Protein AF-A0A2V8PJW7-F1 (afdb_monomer_lite)

Secondary structure (DSSP, 8-state):
-EEE-----GGG---S-SSSSSS----------HHHHHHHHHSSSHHHHHHHH-HHHHHHHHHHHHH--TTS--S-TTS-HHHHHHHHHHHHHHHHHTT---SEE----GGGG-S-SS-SSS-HHHHHHHHHHHHHHHHHHHHTSTTGGGEEEEEE-S--TT---SS-TT---EEEESTTBPTT----S---HHHHHHHHHHHHTPPPSSHHHHHSPP-GGGB-SS---PPP-PPPPPTTS-HHHHHHHHHH--

Structure (mmCIF, N/CA/C/O backbone):
data_AF-A0A2V8PJW7-F1
#
_entry.id   AF-A0A2V8PJW7-F1
#
loop_
_atom_site.group_PDB
_atom_site.id
_atom_site.type_symbol
_atom_site.label_atom_id
_atom_site.label_alt_id
_atom_site.label_comp_id
_atom_site.label_asym_id
_atom_site.label_entity_id
_atom_site.label_seq_id
_atom_site.pdbx_PDB_ins_code
_atom_site.Cartn_x
_atom_site.Cartn_y
_atom_site.Cartn_z
_atom_site.occupancy
_atom_site.B_iso_or_equiv
_atom_site.auth_seq_id
_atom_site.auth_comp_id
_atom_site.auth_asym_id
_atom_site.auth_atom_id
_atom_site.pdbx_PDB_model_num
ATOM 1 N N . MET A 1 1 ? -3.437 0.137 -0.168 1.00 40.72 1 MET A N 1
ATOM 2 C CA . MET A 1 1 ? -4.262 0.581 0.977 1.00 40.72 1 MET A CA 1
ATOM 3 C C . MET A 1 1 ? -4.4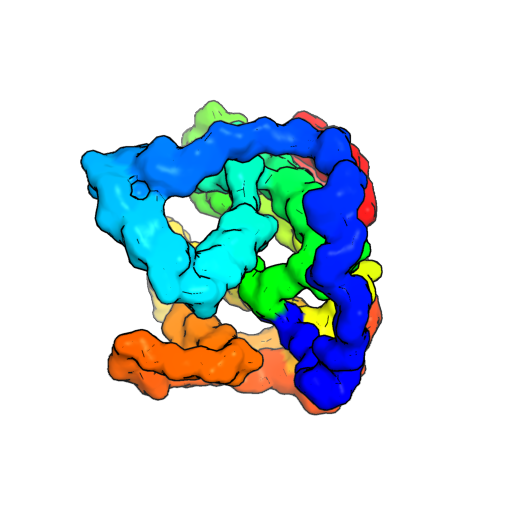65 -0.553 1.980 1.00 40.72 1 MET A C 1
ATOM 5 O O . MET A 1 1 ? -4.664 -1.692 1.583 1.00 40.72 1 MET A O 1
ATOM 9 N N . ILE A 1 2 ? -4.381 -0.255 3.278 1.00 44.12 2 ILE A N 1
ATOM 10 C CA . ILE A 1 2 ? -4.414 -1.234 4.373 1.00 44.12 2 ILE A CA 1
ATOM 11 C C . ILE A 1 2 ? -5.565 -0.887 5.315 1.00 44.12 2 ILE A C 1
ATOM 13 O O . ILE A 1 2 ? -5.618 0.241 5.800 1.00 44.12 2 ILE A O 1
ATOM 17 N N . ALA A 1 3 ? -6.446 -1.841 5.606 1.00 35.34 3 ALA A N 1
ATOM 18 C CA . ALA A 1 3 ? -7.460 -1.733 6.649 1.00 35.34 3 ALA A CA 1
ATOM 19 C C . ALA A 1 3 ? -7.113 -2.699 7.792 1.00 35.34 3 ALA A C 1
ATOM 21 O O . ALA A 1 3 ? -7.031 -3.906 7.573 1.00 35.34 3 ALA A O 1
ATOM 22 N N . ALA A 1 4 ? -6.897 -2.179 9.000 1.00 33.12 4 ALA A N 1
ATOM 23 C CA . ALA A 1 4 ? -6.654 -2.978 10.201 1.00 33.12 4 ALA A CA 1
ATOM 24 C C . ALA A 1 4 ? -7.795 -2.750 11.199 1.00 33.12 4 ALA A C 1
ATOM 26 O O . ALA A 1 4 ? -8.048 -1.624 11.635 1.00 33.12 4 ALA A O 1
ATOM 27 N N . ARG A 1 5 ? -8.514 -3.815 11.561 1.00 30.62 5 ARG A N 1
ATOM 28 C CA . ARG A 1 5 ? -9.655 -3.730 12.480 1.00 30.62 5 ARG A CA 1
ATOM 29 C C . ARG A 1 5 ? -9.208 -4.045 13.906 1.00 30.62 5 ARG A C 1
ATOM 31 O O . ARG A 1 5 ? -9.372 -5.171 14.340 1.00 30.62 5 ARG A O 1
ATOM 38 N N . ASN A 1 6 ? -8.734 -3.051 14.659 1.00 34.00 6 ASN A N 1
ATOM 39 C CA . ASN A 1 6 ? -8.535 -3.220 16.105 1.00 34.00 6 ASN A CA 1
ATOM 40 C C . ASN A 1 6 ? -9.898 -3.373 16.798 1.00 34.00 6 ASN A C 1
ATOM 42 O O . ASN A 1 6 ? -10.626 -2.396 17.006 1.00 34.00 6 ASN A O 1
ATOM 46 N N . SER A 1 7 ? -10.263 -4.599 17.164 1.00 30.06 7 SER A N 1
ATOM 47 C CA . SER A 1 7 ? -11.450 -4.866 17.972 1.00 30.06 7 SER A CA 1
ATOM 48 C C . SER A 1 7 ? -11.178 -4.542 19.452 1.00 30.06 7 SER A C 1
ATOM 50 O O . SER A 1 7 ? -10.862 -5.406 20.261 1.00 30.06 7 SER A O 1
ATOM 52 N N . ILE A 1 8 ? -11.299 -3.266 19.838 1.00 33.22 8 ILE A N 1
ATOM 53 C CA . ILE A 1 8 ? -11.207 -2.849 21.248 1.00 33.22 8 ILE A CA 1
ATOM 54 C C . ILE A 1 8 ? -12.608 -2.841 21.872 1.00 33.22 8 ILE A C 1
ATOM 56 O O . ILE A 1 8 ? -13.485 -2.062 21.496 1.00 33.22 8 ILE A O 1
ATOM 60 N N . ASN A 1 9 ? -12.810 -3.718 22.857 1.00 28.25 9 ASN A N 1
ATOM 61 C CA . ASN A 1 9 ? -13.979 -3.744 23.730 1.00 28.25 9 ASN A CA 1
ATOM 62 C C . ASN A 1 9 ? -13.972 -2.506 24.650 1.00 28.25 9 ASN A C 1
ATOM 64 O O . ASN A 1 9 ? -13.153 -2.388 25.559 1.00 28.25 9 ASN A O 1
ATOM 68 N N . TRP A 1 10 ? -14.900 -1.572 24.431 1.00 31.41 10 TRP A N 1
ATOM 69 C CA . TRP A 1 10 ? -14.974 -0.284 25.139 1.00 31.41 10 TRP A CA 1
ATOM 70 C C . TRP A 1 10 ? -15.203 -0.385 26.658 1.00 31.41 10 TRP A C 1
ATOM 72 O O . TRP A 1 10 ? -15.060 0.616 27.361 1.00 31.41 10 TRP A O 1
ATOM 82 N N . ARG A 1 11 ? -15.567 -1.563 27.185 1.00 28.94 11 ARG A N 1
ATOM 83 C CA . ARG A 1 11 ? -15.828 -1.770 28.621 1.00 28.94 11 ARG A CA 1
ATOM 84 C C . ARG A 1 11 ? -14.562 -1.963 29.468 1.00 28.94 11 ARG A C 1
ATOM 86 O O . ARG A 1 11 ? -14.644 -1.765 30.675 1.00 28.94 11 ARG A O 1
ATOM 93 N N . ASP A 1 12 ? -13.403 -2.205 28.850 1.00 34.97 12 ASP A N 1
ATOM 94 C CA . ASP A 1 12 ? -12.143 -2.481 29.565 1.00 34.97 12 ASP A CA 1
ATOM 95 C C . ASP A 1 12 ? -11.166 -1.279 29.628 1.00 34.97 12 ASP A C 1
ATOM 97 O O . ASP A 1 12 ? -10.083 -1.379 30.203 1.00 34.97 12 ASP A O 1
ATOM 101 N N . LEU A 1 13 ? -11.545 -0.101 29.105 1.00 35.19 13 LEU A N 1
ATOM 102 C CA . LEU A 1 13 ? -10.691 1.105 29.029 1.00 35.19 13 LEU A CA 1
ATOM 103 C C . LEU A 1 13 ? -11.041 2.229 30.025 1.00 35.19 13 LEU A C 1
ATOM 105 O O . LEU A 1 13 ? -10.843 3.412 29.750 1.00 35.19 13 LEU A O 1
ATOM 109 N N . MET A 1 14 ? -11.468 1.881 31.239 1.00 31.42 14 MET A N 1
ATOM 110 C CA . MET A 1 14 ? -11.503 2.836 32.359 1.00 31.42 14 MET A CA 1
ATOM 111 C C . MET A 1 14 ? -10.414 2.566 33.419 1.00 31.42 14 MET A C 1
ATOM 113 O O . MET A 1 14 ? -10.747 2.256 34.564 1.00 31.42 14 MET A O 1
ATOM 117 N N . PRO A 1 15 ? -9.108 2.769 33.144 1.00 29.77 15 PRO A N 1
ATOM 118 C CA . PRO A 1 15 ? -8.145 3.016 34.205 1.00 29.77 15 PRO A CA 1
ATOM 119 C C . PRO A 1 15 ? -8.088 4.518 34.519 1.00 29.77 15 PRO A C 1
ATOM 121 O O . PRO A 1 15 ? -7.633 5.335 33.719 1.00 29.77 15 PRO A O 1
ATOM 124 N N . ARG A 1 16 ? -8.480 4.889 35.745 1.00 33.47 16 ARG A N 1
ATOM 125 C CA . ARG A 1 16 ? -8.337 6.230 36.356 1.00 33.47 16 ARG A CA 1
ATOM 126 C C . ARG A 1 16 ? -6.871 6.672 36.576 1.00 33.47 16 ARG A C 1
ATOM 128 O O . ARG A 1 16 ? -6.545 7.285 37.590 1.00 33.47 16 ARG A O 1
ATOM 135 N N . ARG A 1 17 ? -5.953 6.374 35.657 1.00 29.66 17 ARG A N 1
ATOM 136 C CA . ARG A 1 17 ? -4.532 6.749 35.745 1.00 29.66 17 ARG A CA 1
ATOM 137 C C . ARG A 1 17 ? -3.997 7.240 34.400 1.00 29.66 17 ARG A C 1
ATOM 139 O O . ARG A 1 17 ? -3.022 6.725 33.881 1.00 29.66 17 ARG A O 1
ATOM 146 N N . LEU A 1 18 ? -4.618 8.290 33.869 1.00 27.50 18 LEU A N 1
ATOM 147 C CA . LEU A 1 18 ? -4.070 9.076 32.755 1.00 27.50 18 LEU A CA 1
ATOM 148 C C . LEU A 1 18 ? -4.255 10.588 32.977 1.00 27.50 18 LEU A C 1
ATOM 150 O O . LEU A 1 18 ? -4.461 11.356 32.049 1.00 27.50 18 LEU A O 1
ATOM 154 N N . ILE A 1 19 ? -4.172 11.014 34.245 1.00 30.06 19 ILE A N 1
ATOM 155 C CA . ILE A 1 19 ? -4.133 12.434 34.653 1.00 30.06 19 ILE A CA 1
ATOM 156 C C . ILE A 1 19 ? -2.769 12.818 35.275 1.00 30.06 19 ILE A C 1
ATOM 158 O O . ILE A 1 19 ? -2.509 13.988 35.518 1.00 30.06 19 ILE A O 1
ATOM 162 N N . ARG A 1 20 ? -1.833 11.876 35.484 1.00 27.19 20 ARG A N 1
ATOM 163 C CA . ARG A 1 20 ? -0.551 12.165 36.171 1.00 27.19 20 ARG A CA 1
ATOM 164 C C . ARG A 1 20 ? 0.735 12.026 35.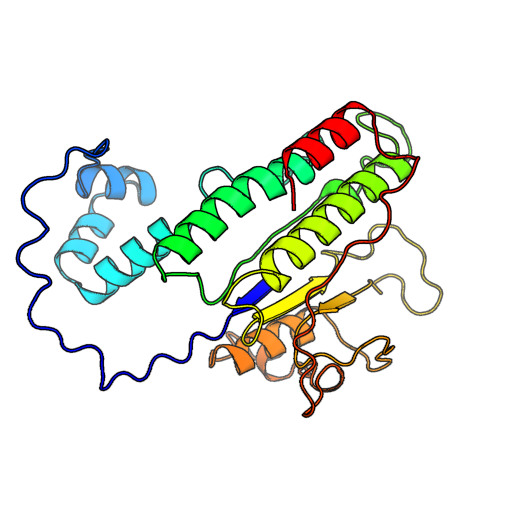349 1.00 27.19 20 ARG A C 1
ATOM 166 O O . ARG A 1 20 ? 1.795 12.291 35.895 1.00 27.19 20 ARG A O 1
ATOM 173 N N . ALA A 1 21 ? 0.663 11.698 34.059 1.00 26.09 21 ALA A N 1
ATOM 174 C CA . ALA A 1 21 ? 1.852 11.548 33.204 1.00 26.09 21 ALA A CA 1
ATOM 175 C C . ALA A 1 21 ? 2.072 12.705 32.203 1.00 26.09 21 ALA A C 1
ATOM 177 O O . ALA A 1 21 ? 2.916 12.598 31.324 1.00 26.09 21 ALA A O 1
ATOM 178 N N . MET A 1 22 ? 1.350 13.828 32.340 1.00 28.45 22 MET A N 1
ATOM 179 C CA . MET A 1 22 ? 1.642 15.074 31.598 1.00 28.45 22 MET A CA 1
ATOM 180 C C . MET A 1 22 ? 2.578 16.032 32.360 1.00 28.45 22 MET A C 1
ATOM 182 O O . MET A 1 22 ? 2.747 17.184 31.969 1.00 28.45 22 MET A O 1
ATOM 186 N N . GLY A 1 23 ? 3.187 15.578 33.456 1.00 27.77 23 GLY A N 1
ATOM 187 C CA . GLY A 1 23 ? 4.248 16.296 34.153 1.00 27.77 23 GLY A CA 1
ATOM 188 C C . GLY A 1 23 ? 5.573 15.595 33.894 1.00 27.77 23 GLY A C 1
ATOM 189 O O . GLY A 1 23 ? 5.802 14.533 34.456 1.00 27.77 23 GLY A O 1
ATOM 190 N N . HIS A 1 24 ? 6.427 16.208 33.078 1.00 34.72 24 HIS A N 1
ATOM 191 C CA . HIS A 1 24 ? 7.800 15.793 32.766 1.00 34.72 24 HIS A CA 1
ATOM 192 C C . HIS A 1 24 ? 7.961 14.677 31.728 1.00 34.72 24 HIS A C 1
ATOM 194 O O . HIS A 1 24 ? 8.021 13.498 32.043 1.00 34.72 24 HIS A O 1
ATOM 200 N N . THR A 1 25 ? 8.182 15.083 30.479 1.00 28.80 25 THR A N 1
ATOM 201 C CA . THR A 1 25 ? 9.194 14.464 29.610 1.00 28.80 25 THR A CA 1
ATOM 202 C C . THR A 1 25 ? 9.618 15.489 28.562 1.00 28.80 25 THR A C 1
ATOM 204 O O . THR A 1 25 ? 8.821 15.961 27.755 1.00 28.80 25 THR A O 1
ATOM 207 N N . ASN A 1 26 ? 10.895 15.870 28.619 1.00 29.39 26 ASN A N 1
ATOM 208 C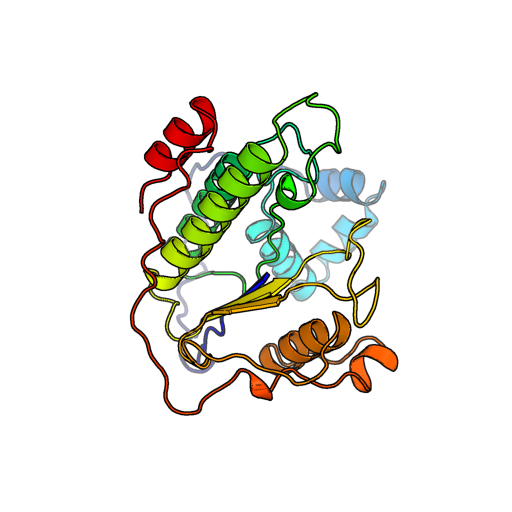 CA . ASN A 1 26 ? 11.586 16.605 27.568 1.00 29.39 26 ASN A CA 1
ATOM 209 C C . ASN A 1 26 ? 11.725 15.680 26.349 1.00 29.39 26 ASN A C 1
ATOM 211 O O . ASN A 1 26 ? 12.715 14.973 26.205 1.00 29.39 26 ASN A O 1
ATOM 215 N N . CYS A 1 27 ? 10.720 15.670 25.484 1.00 27.55 27 CYS A N 1
ATOM 216 C CA . CYS A 1 27 ? 10.870 15.319 24.076 1.00 27.55 27 CYS A CA 1
ATOM 217 C C . CYS A 1 27 ? 10.666 16.606 23.288 1.00 27.55 27 CYS A C 1
ATOM 219 O O . CYS A 1 27 ? 9.840 17.422 23.689 1.00 27.55 27 CYS A O 1
ATOM 221 N N . LEU A 1 28 ? 11.462 16.798 22.236 1.00 29.47 28 LEU A N 1
ATOM 222 C CA . LEU A 1 28 ? 11.548 17.978 21.376 1.00 29.47 28 LEU A CA 1
ATOM 223 C C . LEU A 1 28 ? 10.160 18.584 21.081 1.00 29.47 28 LEU A C 1
ATOM 225 O O . LEU A 1 28 ? 9.494 18.249 20.105 1.00 29.47 28 LEU A O 1
ATOM 229 N N . ALA A 1 29 ? 9.694 19.458 21.971 1.00 29.53 29 ALA A N 1
ATOM 230 C CA . ALA A 1 29 ? 8.395 20.081 21.858 1.00 29.53 29 ALA A CA 1
ATOM 231 C C . ALA A 1 29 ? 8.564 21.203 20.850 1.00 29.53 29 ALA A C 1
ATOM 233 O O . ALA A 1 29 ? 9.000 22.303 21.199 1.00 29.53 29 ALA A O 1
ATOM 234 N N . ILE A 1 30 ? 8.204 20.943 19.596 1.00 35.41 30 ILE A N 1
ATOM 235 C CA . ILE A 1 30 ? 7.830 22.036 18.714 1.00 35.41 30 ILE A CA 1
ATOM 236 C C . ILE A 1 30 ? 6.627 22.694 19.402 1.00 35.41 30 ILE A C 1
ATOM 238 O O . ILE A 1 30 ? 5.493 22.233 19.297 1.00 35.41 30 ILE A O 1
ATOM 242 N N . ARG A 1 31 ? 6.880 23.743 20.196 1.00 43.84 31 ARG A N 1
ATOM 243 C CA . ARG A 1 31 ? 5.849 24.595 20.794 1.00 43.84 31 ARG A CA 1
ATOM 244 C C . ARG A 1 31 ? 5.215 25.408 19.669 1.00 43.84 31 ARG A C 1
ATOM 246 O O . ARG A 1 31 ? 5.421 26.616 19.559 1.00 43.84 31 ARG A O 1
ATOM 253 N N . VAL A 1 32 ? 4.447 24.750 18.807 1.00 59.62 32 VAL A N 1
ATOM 254 C CA . VAL A 1 32 ? 3.552 25.460 17.904 1.00 59.62 32 VAL A CA 1
ATOM 255 C C . VAL A 1 32 ? 2.390 25.941 18.761 1.00 59.62 32 VAL A C 1
ATOM 257 O O . VAL A 1 32 ? 1.598 25.153 19.270 1.00 59.62 32 VAL A O 1
ATOM 260 N N . SER A 1 33 ? 2.311 27.253 18.979 1.00 79.56 33 SER A N 1
ATOM 261 C CA . SER A 1 33 ? 1.116 27.853 19.576 1.00 79.56 33 SER A CA 1
ATOM 262 C C . SER A 1 33 ? -0.103 27.454 18.733 1.00 79.56 33 SER A C 1
ATOM 264 O O . SER A 1 33 ? -0.026 27.592 17.509 1.00 79.56 33 SER A O 1
ATOM 266 N N . PRO A 1 34 ? -1.235 27.032 19.331 1.00 77.50 34 PRO A N 1
ATOM 267 C CA . PRO A 1 34 ? -2.460 26.742 18.583 1.00 77.50 34 PRO A CA 1
ATOM 268 C C . PRO A 1 34 ? -2.860 27.878 17.634 1.00 77.50 34 PRO A C 1
ATOM 270 O O . PRO A 1 34 ? -3.330 27.623 16.533 1.00 77.50 34 PRO A O 1
ATOM 273 N N . SER A 1 35 ? -2.599 29.132 18.019 1.00 85.44 35 SER A N 1
ATOM 274 C CA . SER A 1 35 ? -2.837 30.306 17.174 1.00 85.44 35 SER A CA 1
ATOM 275 C C . SER A 1 35 ? -1.901 30.375 15.964 1.00 85.44 35 SER A C 1
ATOM 277 O O . SER A 1 35 ? -2.343 30.751 14.886 1.00 85.44 35 SER A O 1
ATOM 279 N N . ARG A 1 36 ? -0.625 29.990 16.116 1.00 87.62 36 ARG A N 1
ATOM 280 C CA . ARG A 1 36 ? 0.326 29.919 14.992 1.00 87.62 36 ARG A CA 1
ATOM 281 C C . ARG A 1 36 ? -0.034 28.784 14.036 1.00 87.62 36 ARG A C 1
ATOM 283 O O . ARG A 1 36 ? 0.013 28.988 12.832 1.00 87.62 36 ARG A O 1
ATOM 290 N N . LEU A 1 37 ? -0.426 27.625 14.572 1.00 84.25 37 LEU A N 1
ATOM 291 C CA . LEU A 1 37 ? -0.880 26.496 13.759 1.00 84.25 37 LEU A CA 1
ATOM 292 C C . LEU A 1 37 ? -2.158 26.846 12.987 1.00 84.25 37 LEU A C 1
ATOM 294 O O . LEU A 1 37 ? -2.238 26.586 11.797 1.00 84.25 37 LEU A O 1
ATOM 298 N N . SER A 1 38 ? -3.126 27.484 13.649 1.00 90.19 38 SER A N 1
ATOM 299 C CA . SER A 1 38 ? -4.350 27.981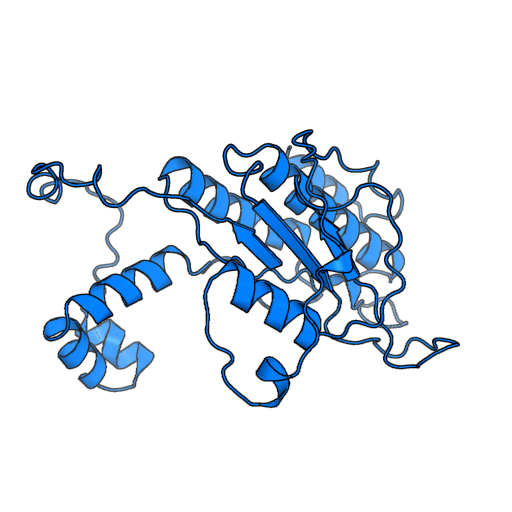 13.011 1.00 90.19 38 SER A CA 1
ATOM 300 C C . SER A 1 38 ? -4.032 28.935 11.869 1.00 90.19 38 SER A C 1
ATOM 302 O O . SER A 1 38 ? -4.442 28.682 10.747 1.00 90.19 38 SER A O 1
ATOM 304 N N . HIS A 1 39 ? -3.221 29.964 12.118 1.00 92.56 39 HIS A N 1
ATOM 305 C CA . HIS A 1 39 ? -2.881 30.928 11.076 1.00 92.56 39 HIS A CA 1
ATOM 306 C C . HIS A 1 39 ? -2.118 30.283 9.911 1.00 92.56 39 HIS A C 1
ATOM 308 O O . HIS A 1 39 ? -2.289 30.685 8.766 1.00 92.56 39 HIS A O 1
ATOM 314 N N . PHE A 1 40 ? -1.283 29.277 10.178 1.00 90.12 40 PHE A N 1
ATOM 315 C CA . PHE A 1 40 ? -0.615 28.514 9.126 1.00 90.12 40 PHE A CA 1
ATOM 316 C C . PHE A 1 40 ? -1.604 27.707 8.269 1.00 90.12 40 PHE A C 1
ATOM 318 O O . PHE A 1 40 ? -1.469 27.690 7.052 1.00 90.12 40 PHE A O 1
ATOM 325 N N . LEU A 1 41 ? -2.596 27.059 8.888 1.00 87.12 41 LEU A N 1
ATOM 326 C CA . LEU A 1 41 ? -3.539 26.173 8.197 1.00 87.12 41 LEU A CA 1
ATOM 327 C C . LEU A 1 41 ? -4.700 26.912 7.516 1.00 87.12 41 LEU A C 1
ATOM 329 O O . LEU A 1 41 ? -5.124 26.501 6.442 1.00 87.12 41 LEU A O 1
ATOM 333 N N . THR A 1 42 ? -5.239 27.964 8.140 1.00 91.75 42 THR A N 1
ATOM 334 C CA . THR A 1 42 ? -6.461 28.657 7.683 1.00 91.75 42 THR A CA 1
ATOM 335 C C . THR A 1 42 ? -6.251 30.129 7.342 1.00 91.75 42 THR A C 1
ATOM 337 O O . THR A 1 42 ? -7.185 30.781 6.889 1.00 91.75 42 THR A O 1
ATOM 340 N N . GLY A 1 43 ? -5.054 30.681 7.566 1.00 93.56 43 GLY A N 1
ATOM 341 C CA . GLY A 1 43 ? -4.784 32.112 7.380 1.00 93.56 43 GLY A CA 1
ATOM 342 C C . GLY A 1 43 ? -5.363 33.012 8.479 1.00 93.56 43 GLY A C 1
ATOM 343 O O . GLY A 1 43 ? -5.215 34.227 8.410 1.00 93.56 43 GLY A O 1
ATOM 344 N N . ASP A 1 44 ? -6.004 32.441 9.504 1.00 95.06 44 ASP A N 1
ATOM 345 C CA . ASP A 1 44 ? -6.621 33.182 10.603 1.00 95.06 44 ASP A CA 1
ATOM 346 C C . ASP A 1 44 ? -6.603 32.395 11.932 1.00 95.06 44 ASP A C 1
ATOM 348 O O . ASP A 1 44 ? -5.964 31.350 12.070 1.00 95.06 44 ASP A O 1
ATOM 352 N N . TYR A 1 45 ? -7.298 32.906 12.952 1.00 94.69 45 TYR A N 1
ATOM 353 C CA . TYR A 1 45 ? -7.374 32.280 14.278 1.00 94.69 45 TYR A CA 1
ATOM 354 C C . TYR A 1 45 ? -8.661 31.480 14.518 1.00 94.69 45 TYR A C 1
ATOM 356 O O . TYR A 1 45 ? -8.887 31.023 15.644 1.00 94.69 45 TYR A O 1
ATOM 364 N N . THR A 1 46 ? -9.518 31.313 13.505 1.00 93.31 46 THR A N 1
ATOM 365 C CA . THR A 1 46 ? -10.820 30.652 13.675 1.00 93.31 46 THR A CA 1
ATOM 366 C C . THR A 1 46 ? -10.638 29.193 14.078 1.00 93.31 46 THR A C 1
ATOM 368 O O . THR A 1 46 ? -11.259 28.743 15.043 1.00 93.31 46 THR A O 1
ATOM 371 N N . PHE A 1 47 ? -9.696 28.482 13.456 1.00 91.44 47 PHE A N 1
ATOM 372 C CA . PHE A 1 47 ? -9.407 27.091 13.791 1.00 91.44 47 PHE A CA 1
ATOM 373 C C . PHE A 1 47 ? -8.905 26.925 15.235 1.00 91.44 47 PHE A C 1
ATOM 375 O O . PHE A 1 47 ? -9.372 26.041 15.956 1.00 91.44 47 PHE A O 1
ATOM 382 N N . ALA A 1 48 ? -8.045 27.825 15.727 1.00 91.50 48 ALA A N 1
ATOM 383 C CA . ALA A 1 48 ? -7.613 27.827 17.129 1.00 91.50 48 ALA A CA 1
ATOM 384 C C . ALA A 1 48 ? -8.777 28.043 18.109 1.00 91.50 48 ALA A C 1
ATOM 386 O O . ALA A 1 48 ? -8.790 27.449 19.191 1.00 91.50 48 ALA A O 1
ATOM 387 N N . ILE A 1 49 ? -9.741 28.899 17.757 1.00 92.88 49 ILE A N 1
ATOM 388 C CA . ILE A 1 49 ? -10.936 29.142 18.575 1.00 92.88 49 ILE A CA 1
ATOM 389 C C . ILE A 1 49 ? -11.794 27.876 18.637 1.00 92.88 49 ILE A C 1
ATOM 391 O O . ILE A 1 49 ? -12.205 27.483 19.731 1.00 92.88 49 ILE A O 1
ATOM 395 N N . VAL A 1 50 ? -12.027 27.215 17.499 1.00 91.88 50 VAL A N 1
ATOM 396 C CA . VAL A 1 50 ? -12.828 25.983 17.440 1.00 91.88 50 VAL A CA 1
ATOM 397 C C . VAL A 1 50 ? -12.143 24.854 18.215 1.00 91.88 50 VAL A C 1
ATOM 399 O O . VAL A 1 50 ? -12.773 24.256 19.084 1.00 91.88 50 VAL A O 1
ATOM 402 N N . LEU A 1 51 ? -10.839 24.622 18.012 1.00 89.88 51 LEU A N 1
ATOM 403 C CA . LEU A 1 51 ? -10.090 23.582 18.734 1.00 89.88 51 LEU A CA 1
ATOM 404 C C . LEU A 1 51 ? -10.108 23.766 20.259 1.00 89.88 51 LEU A C 1
ATOM 406 O O . LEU A 1 51 ? -10.090 22.779 20.991 1.00 89.88 51 LEU A O 1
ATOM 410 N N . LYS A 1 52 ? -10.136 25.010 20.758 1.00 90.12 52 LYS A N 1
ATOM 411 C CA . LYS A 1 52 ? -10.236 25.297 22.201 1.00 90.12 52 LYS A CA 1
ATOM 412 C C . LYS A 1 52 ? -11.619 25.003 22.783 1.00 90.12 52 LYS A C 1
ATOM 414 O O . LYS A 1 52 ? -11.708 24.736 23.979 1.00 90.12 52 LYS A O 1
ATOM 419 N N . ARG A 1 53 ? -12.673 25.115 21.972 1.00 94.25 53 ARG A N 1
ATOM 420 C CA . ARG A 1 53 ? -14.074 24.972 22.398 1.00 94.25 53 ARG A CA 1
ATOM 421 C C . ARG A 1 53 ? -14.605 23.552 22.222 1.00 94.25 53 ARG A C 1
ATOM 423 O O . ARG A 1 53 ? -15.472 23.147 22.987 1.00 94.25 53 ARG A O 1
ATOM 430 N N . ASP A 1 54 ? -14.088 22.810 21.246 1.00 94.38 54 ASP A N 1
ATOM 431 C CA . ASP A 1 54 ? -14.531 21.454 20.927 1.00 94.38 54 ASP A CA 1
ATOM 432 C C . ASP A 1 54 ? -13.436 20.422 21.250 1.00 94.38 54 ASP A C 1
ATOM 434 O O . ASP A 1 54 ? -12.497 20.192 20.482 1.00 94.38 54 ASP A O 1
ATOM 438 N N . ASP A 1 55 ? -13.572 19.770 22.408 1.00 92.50 55 ASP A N 1
ATOM 439 C CA . ASP A 1 55 ? -12.671 18.702 22.856 1.00 92.50 55 ASP A CA 1
ATOM 440 C C . ASP A 1 55 ? -12.667 17.491 21.922 1.00 92.50 55 ASP A C 1
ATOM 442 O O . ASP A 1 55 ? -11.630 16.838 21.760 1.00 92.50 55 ASP A O 1
ATOM 446 N N . ARG A 1 56 ? -13.808 17.174 21.302 1.00 93.50 56 ARG A N 1
ATOM 447 C CA . ARG A 1 56 ? -13.920 16.033 20.394 1.00 93.50 56 ARG A CA 1
ATOM 448 C C . ARG A 1 56 ? -13.147 16.318 19.117 1.00 93.50 56 ARG A C 1
ATOM 450 O O . ARG A 1 56 ? -12.342 15.479 18.713 1.00 93.50 56 ARG A O 1
ATOM 457 N N . LEU A 1 57 ? -13.348 17.488 18.510 1.00 91.38 57 LEU A N 1
ATOM 458 C CA . LEU A 1 57 ? -12.587 17.902 17.333 1.00 91.38 57 LEU A CA 1
ATOM 459 C C . LEU A 1 57 ? -11.091 17.939 17.643 1.00 91.38 57 LEU A C 1
ATOM 461 O O . LEU A 1 57 ? -10.301 17.394 16.880 1.00 91.38 57 LEU A O 1
ATOM 465 N N . ARG A 1 58 ? -10.703 18.510 18.787 1.00 91.06 58 ARG A N 1
ATOM 466 C CA . ARG A 1 58 ? -9.300 18.591 19.207 1.00 91.06 58 ARG A CA 1
ATOM 467 C C . ARG A 1 58 ? -8.632 17.225 19.298 1.00 91.06 58 ARG A C 1
ATOM 469 O O . ARG A 1 58 ? -7.522 17.063 18.799 1.00 91.06 58 ARG A O 1
ATOM 476 N N . ARG A 1 59 ? -9.305 16.241 19.901 1.00 92.12 59 ARG A N 1
ATOM 477 C CA . ARG A 1 59 ? -8.796 14.864 19.992 1.00 92.12 59 ARG A CA 1
ATOM 478 C C . ARG A 1 59 ? -8.696 14.206 18.620 1.00 92.12 59 ARG A C 1
ATOM 480 O O . ARG A 1 59 ? -7.661 13.628 18.327 1.00 92.12 59 ARG A O 1
ATOM 487 N N . ARG A 1 60 ? -9.718 14.340 17.765 1.00 92.00 60 ARG A N 1
ATOM 488 C CA . ARG A 1 60 ? -9.688 13.785 16.398 1.00 92.00 60 ARG A CA 1
ATOM 489 C C . ARG A 1 60 ? -8.621 14.437 15.521 1.00 92.00 60 ARG A C 1
ATOM 491 O O . ARG A 1 60 ? -8.024 13.767 14.694 1.00 92.00 60 ARG A O 1
ATOM 498 N N . PHE A 1 61 ? -8.369 15.728 15.700 1.00 90.56 61 PHE A N 1
ATOM 499 C CA . PHE A 1 61 ? -7.317 16.425 14.973 1.00 90.56 61 PHE A CA 1
ATOM 500 C C . PHE A 1 61 ? -5.922 16.015 15.458 1.00 90.56 61 PHE A C 1
ATOM 502 O O . PHE A 1 61 ? -5.033 15.800 14.643 1.00 90.56 61 PHE A O 1
ATOM 509 N N . ALA A 1 62 ? -5.731 15.849 16.771 1.00 90.94 62 ALA A N 1
ATOM 510 C CA . ALA A 1 62 ? -4.489 15.295 17.310 1.00 90.94 62 ALA A CA 1
ATOM 511 C C . ALA A 1 62 ? -4.246 13.859 16.815 1.00 90.94 62 ALA A C 1
ATOM 513 O O . ALA A 1 62 ? -3.126 13.530 16.441 1.00 90.94 62 ALA A O 1
ATOM 514 N N . ASP A 1 63 ? -5.299 13.041 16.764 1.00 91.69 63 ASP A N 1
ATOM 515 C CA . ASP A 1 63 ? -5.272 11.689 16.204 1.00 91.69 63 ASP A CA 1
ATOM 516 C C . ASP A 1 63 ? -4.906 11.684 14.711 1.00 91.69 63 ASP A C 1
ATOM 518 O O . ASP A 1 63 ? -4.037 10.926 14.288 1.00 91.69 63 ASP A O 1
ATOM 522 N N . TYR A 1 64 ? -5.486 12.597 13.926 1.00 91.12 64 TYR A N 1
ATOM 523 C CA . TYR A 1 64 ? -5.113 12.802 12.526 1.00 91.12 64 TYR A CA 1
ATOM 524 C C . TYR A 1 64 ? -3.630 13.158 12.376 1.00 91.12 64 TYR A C 1
ATOM 526 O O . TYR A 1 64 ? -2.930 12.523 11.597 1.00 91.12 64 TYR A O 1
ATOM 534 N N . LEU A 1 65 ? -3.130 14.136 13.141 1.00 90.81 65 LEU A N 1
ATOM 535 C CA . LEU A 1 65 ? -1.723 14.546 13.075 1.00 90.81 65 LEU A CA 1
ATOM 536 C C . LEU A 1 65 ? -0.764 13.433 13.509 1.00 90.81 65 LEU A C 1
ATOM 538 O O . LEU A 1 65 ? 0.334 13.346 12.973 1.00 90.81 65 LEU A O 1
ATOM 542 N N . TYR A 1 66 ? -1.166 12.601 14.470 1.00 93.06 66 TYR A N 1
ATOM 543 C CA . TYR A 1 66 ? -0.376 11.460 14.927 1.00 93.06 66 TYR A CA 1
ATOM 544 C C . TYR A 1 66 ? -0.223 10.388 13.838 1.00 93.06 66 TYR A C 1
ATOM 546 O O . TYR A 1 66 ? 0.851 9.809 13.698 1.00 93.06 66 TYR A O 1
ATOM 554 N N . HIS A 1 67 ? -1.275 10.150 13.051 1.00 93.38 67 HIS A N 1
ATOM 555 C CA . HIS A 1 67 ? -1.260 9.182 11.955 1.00 93.38 67 HIS A CA 1
ATOM 556 C C . HIS A 1 67 ? -0.809 9.777 10.610 1.00 93.38 67 HIS A C 1
ATOM 558 O O . HIS A 1 67 ? -0.662 9.030 9.642 1.00 93.38 67 HIS A O 1
ATOM 564 N N . TYR A 1 68 ? -0.599 11.096 10.523 1.00 90.56 68 TYR A N 1
ATOM 565 C CA . TYR A 1 68 ? -0.184 11.755 9.288 1.00 90.56 68 TYR A CA 1
ATOM 566 C C . TYR A 1 68 ? 1.317 11.534 9.026 1.00 90.56 68 TYR A C 1
ATOM 568 O O . TYR A 1 68 ? 2.147 11.973 9.827 1.00 90.56 68 TYR A O 1
ATOM 576 N N . PRO A 1 69 ? 1.700 10.913 7.898 1.00 89.25 69 PRO A N 1
ATOM 577 C CA . PRO A 1 69 ? 3.085 10.533 7.658 1.00 89.25 69 PRO A CA 1
ATOM 578 C C . PRO A 1 69 ? 3.877 11.696 7.036 1.00 89.25 69 PRO A C 1
ATOM 580 O O . PRO A 1 69 ? 4.072 11.772 5.824 1.00 89.25 69 PRO A O 1
ATOM 583 N N . PHE A 1 70 ? 4.340 12.639 7.862 1.00 90.06 70 PHE A N 1
ATOM 584 C CA . PHE A 1 70 ? 5.011 13.871 7.401 1.00 90.06 70 PHE A CA 1
ATOM 585 C C . PHE A 1 70 ? 6.273 13.640 6.556 1.00 90.06 70 PHE A C 1
ATOM 587 O O . PHE A 1 70 ? 6.630 14.497 5.747 1.00 90.06 70 PHE A O 1
ATOM 594 N N . SER A 1 71 ? 6.957 12.511 6.749 1.00 92.56 71 SER A N 1
ATOM 595 C CA . SER A 1 71 ? 8.169 12.148 6.003 1.00 92.56 71 SER A CA 1
ATOM 596 C C . SER A 1 71 ? 7.884 11.312 4.757 1.00 92.56 71 SER A C 1
ATOM 598 O O . SER A 1 71 ? 8.792 11.075 3.960 1.00 92.56 71 SER A O 1
ATOM 600 N N . PHE A 1 72 ? 6.640 10.877 4.560 1.00 93.75 72 PHE A N 1
ATOM 601 C CA . PHE A 1 72 ? 6.271 10.061 3.418 1.00 93.75 72 PHE A CA 1
ATOM 602 C C . PHE A 1 72 ? 6.089 10.931 2.178 1.00 93.75 72 PHE A C 1
ATOM 604 O O . PHE A 1 72 ? 5.230 11.814 2.111 1.00 93.75 72 PHE A O 1
ATOM 611 N N . ARG A 1 73 ? 6.954 10.706 1.187 1.00 94.06 73 ARG A N 1
ATOM 612 C CA . ARG A 1 73 ? 7.011 11.565 0.012 1.00 94.06 73 ARG A CA 1
ATOM 613 C C . ARG A 1 73 ? 5.850 11.304 -0.935 1.00 94.06 73 ARG A C 1
ATOM 615 O O . ARG A 1 73 ? 5.471 10.164 -1.200 1.00 94.06 73 ARG A O 1
ATOM 622 N N . SER A 1 74 ? 5.359 12.407 -1.489 1.00 90.19 74 SER A N 1
ATOM 623 C CA . SER A 1 74 ? 4.302 12.408 -2.483 1.00 90.19 74 SER A CA 1
ATOM 624 C C . SER A 1 74 ? 4.752 11.884 -3.863 1.00 90.19 74 SER A C 1
ATOM 626 O O . SER A 1 74 ? 5.874 11.379 -3.989 1.00 90.19 74 SER A O 1
ATOM 628 N N . TRP A 1 75 ? 3.904 12.003 -4.889 1.00 92.94 75 TRP A N 1
ATOM 629 C CA . TRP A 1 75 ? 4.216 11.676 -6.283 1.00 92.94 75 TRP A CA 1
ATOM 630 C C . TRP A 1 75 ? 5.541 12.312 -6.721 1.00 92.94 75 TRP A C 1
ATOM 632 O O . TRP A 1 75 ? 5.679 13.536 -6.767 1.00 92.94 75 TRP A O 1
ATOM 642 N N . ASP A 1 76 ? 6.534 11.471 -7.001 1.00 94.44 76 ASP A N 1
ATOM 643 C CA . ASP A 1 76 ? 7.826 11.857 -7.571 1.00 94.44 76 ASP A CA 1
ATOM 644 C C . ASP A 1 76 ? 8.559 10.602 -8.048 1.00 94.44 76 ASP A C 1
ATOM 646 O O . ASP A 1 76 ? 9.096 9.853 -7.229 1.00 94.44 76 ASP A O 1
ATOM 650 N N . LEU A 1 77 ? 8.629 10.411 -9.363 1.00 94.44 77 LEU A N 1
ATOM 651 C CA . LEU A 1 77 ? 9.289 9.258 -9.980 1.00 94.44 77 LEU A CA 1
ATOM 652 C C . LEU A 1 77 ? 10.807 9.219 -9.746 1.00 94.44 77 LEU A C 1
ATOM 654 O O . LEU A 1 77 ? 11.440 8.179 -9.901 1.00 94.44 77 LEU A O 1
ATOM 658 N N . LYS A 1 78 ? 11.429 10.343 -9.362 1.00 95.25 78 LYS A N 1
ATOM 659 C CA . LYS A 1 78 ? 12.862 10.381 -9.017 1.00 95.25 78 LYS A CA 1
ATOM 660 C C . LYS A 1 78 ? 13.140 9.844 -7.618 1.00 95.25 78 LYS A C 1
ATOM 662 O O . LYS A 1 78 ? 14.298 9.604 -7.274 1.00 95.25 78 LYS A O 1
ATOM 667 N N . TYR A 1 79 ? 12.109 9.716 -6.791 1.00 96.81 79 TYR A N 1
ATOM 668 C CA . TYR A 1 79 ? 12.227 9.190 -5.443 1.00 96.81 79 TYR A CA 1
ATOM 669 C C . TYR A 1 79 ? 11.904 7.697 -5.450 1.00 96.81 79 TYR A C 1
ATOM 671 O O . TYR A 1 79 ? 10.921 7.281 -6.058 1.00 96.81 79 TYR A O 1
ATOM 679 N N . SER A 1 80 ? 12.745 6.896 -4.796 1.00 97.38 80 SER A N 1
ATOM 680 C CA . SER A 1 80 ? 12.591 5.441 -4.774 1.00 97.38 80 SER A CA 1
ATOM 681 C C . SER A 1 80 ? 11.388 5.036 -3.923 1.00 97.38 80 SER A C 1
ATOM 683 O O . SER A 1 80 ? 11.210 5.528 -2.807 1.00 97.38 80 SER A O 1
ATOM 685 N N . ASP A 1 81 ? 10.603 4.079 -4.403 1.00 98.12 8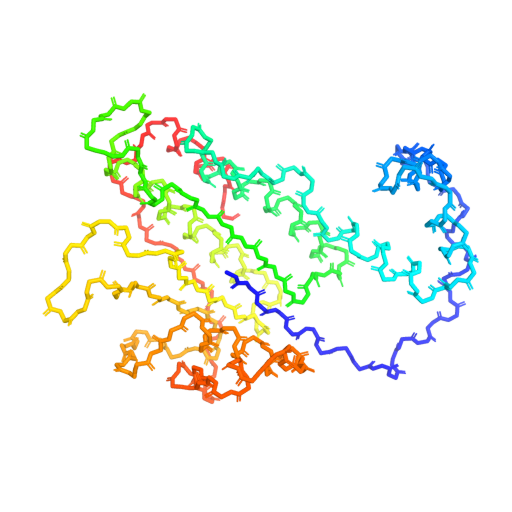1 ASP A N 1
ATOM 686 C CA . ASP A 1 81 ? 9.520 3.475 -3.629 1.00 98.12 81 ASP A CA 1
ATOM 687 C C . ASP A 1 81 ? 10.034 2.708 -2.415 1.00 98.12 81 ASP A C 1
ATOM 689 O O . ASP A 1 81 ? 9.382 2.683 -1.377 1.00 98.12 81 ASP A O 1
ATOM 693 N N . LEU A 1 82 ? 11.263 2.193 -2.468 1.00 98.12 82 LEU A N 1
ATOM 694 C CA . LEU A 1 82 ? 11.916 1.608 -1.298 1.00 98.12 82 LEU A CA 1
ATOM 695 C C . LEU A 1 82 ? 12.217 2.664 -0.228 1.00 98.12 82 LEU A C 1
ATOM 697 O O . LEU A 1 82 ? 12.100 2.388 0.965 1.00 98.12 82 LEU A O 1
ATOM 701 N N . ASP A 1 83 ? 12.562 3.887 -0.638 1.00 97.94 83 ASP A N 1
ATOM 702 C CA . ASP A 1 83 ? 12.721 5.000 0.297 1.00 97.94 83 ASP A CA 1
ATOM 703 C C . ASP A 1 83 ? 11.355 5.436 0.871 1.00 97.94 83 ASP A C 1
ATOM 705 O O . ASP A 1 83 ? 11.273 5.712 2.068 1.00 97.94 83 ASP A O 1
ATOM 709 N N . ARG A 1 84 ? 10.264 5.415 0.081 1.00 97.75 84 ARG A N 1
ATOM 710 C CA . ARG A 1 84 ? 8.892 5.636 0.594 1.00 97.75 84 ARG A CA 1
ATOM 711 C C . ARG A 1 84 ? 8.507 4.593 1.635 1.00 97.75 84 ARG A C 1
ATOM 713 O O . ARG A 1 84 ? 8.050 4.951 2.720 1.00 97.75 84 ARG A O 1
ATOM 720 N N . VAL A 1 85 ? 8.737 3.316 1.329 1.00 97.81 85 VAL A N 1
ATOM 721 C CA . VAL A 1 85 ? 8.485 2.203 2.252 1.00 97.81 85 VAL A CA 1
ATOM 722 C C . VAL A 1 85 ? 9.322 2.345 3.514 1.00 97.81 85 VAL A C 1
ATOM 724 O O . VAL A 1 85 ? 8.807 2.078 4.594 1.00 97.81 85 VAL A O 1
ATOM 727 N N . ARG A 1 86 ? 10.569 2.824 3.427 1.00 97.44 86 ARG A N 1
ATOM 728 C CA . ARG A 1 86 ? 11.394 3.086 4.615 1.00 97.44 86 ARG A CA 1
ATOM 729 C C . ARG A 1 86 ? 10.736 4.095 5.550 1.00 97.44 86 ARG A C 1
ATOM 731 O O . ARG A 1 86 ? 10.683 3.850 6.752 1.00 97.44 86 ARG A O 1
ATOM 738 N N . GLU A 1 87 ? 10.272 5.227 5.024 1.00 96.56 87 GLU A N 1
ATOM 739 C CA . GLU A 1 87 ? 9.647 6.260 5.858 1.00 96.56 87 GLU A CA 1
ATOM 740 C C . GLU A 1 87 ? 8.296 5.792 6.411 1.00 96.56 87 GLU A C 1
ATOM 742 O O . GLU A 1 87 ? 8.052 5.926 7.608 1.00 96.56 87 GLU A O 1
ATOM 747 N N . TRP A 1 88 ? 7.476 5.129 5.591 1.00 96.69 88 TRP A N 1
ATOM 748 C CA . TRP A 1 88 ? 6.233 4.516 6.063 1.00 96.69 88 TRP A CA 1
ATOM 749 C C . TRP A 1 88 ? 6.476 3.459 7.154 1.00 96.69 88 TRP A C 1
ATOM 751 O O . TRP A 1 88 ? 5.787 3.469 8.173 1.00 96.69 88 TRP A O 1
ATOM 761 N N . LYS A 1 89 ? 7.472 2.576 6.986 1.00 96.31 89 LYS A N 1
ATOM 762 C CA . LYS A 1 89 ? 7.801 1.507 7.945 1.00 96.31 89 LYS A CA 1
ATOM 763 C C . LYS A 1 89 ? 8.168 2.090 9.310 1.00 96.31 89 LYS A C 1
ATOM 765 O O . LYS A 1 89 ? 7.673 1.596 10.318 1.00 96.31 89 LYS A O 1
ATOM 770 N N . LYS A 1 90 ? 8.941 3.183 9.363 1.00 95.62 90 LYS A N 1
ATOM 771 C CA . LYS A 1 90 ? 9.273 3.879 10.626 1.00 95.62 90 LYS A CA 1
ATOM 772 C C . LYS A 1 90 ? 8.028 4.376 11.369 1.00 95.62 90 LYS A C 1
ATOM 774 O O . LYS A 1 90 ? 7.927 4.200 12.591 1.00 95.62 90 LYS A O 1
ATOM 779 N N . ASP A 1 91 ? 7.095 4.996 10.646 1.00 95.25 91 ASP A N 1
ATOM 780 C CA . ASP A 1 91 ? 5.844 5.503 11.217 1.00 95.25 91 ASP A CA 1
ATOM 781 C C . ASP A 1 91 ? 4.957 4.340 11.683 1.00 95.25 91 ASP A C 1
ATOM 783 O O . ASP A 1 91 ? 4.486 4.331 12.823 1.00 95.25 91 ASP A O 1
ATOM 787 N N . PHE A 1 92 ? 4.803 3.312 10.846 1.00 96.38 92 PHE A N 1
ATOM 788 C CA . PHE A 1 92 ? 4.033 2.106 11.143 1.00 96.38 92 PHE A CA 1
ATOM 789 C C . PHE A 1 92 ? 4.565 1.351 12.370 1.00 96.38 92 PHE A C 1
ATOM 791 O O . PHE A 1 92 ? 3.803 1.020 13.277 1.00 96.38 92 PHE A O 1
ATOM 798 N N . GLU A 1 93 ? 5.876 1.127 12.467 1.00 95.50 93 GLU A N 1
ATOM 799 C CA . GLU A 1 93 ? 6.503 0.470 13.621 1.00 95.50 93 GLU A CA 1
ATOM 800 C C . GLU A 1 93 ? 6.376 1.300 14.902 1.00 95.50 93 GLU A C 1
ATOM 802 O O . GLU A 1 93 ? 6.233 0.756 16.002 1.00 95.50 93 GLU A O 1
ATOM 807 N N . THR A 1 94 ? 6.396 2.629 14.782 1.00 95.38 94 THR A N 1
ATOM 808 C CA . THR A 1 94 ? 6.128 3.522 15.911 1.00 95.38 94 THR A CA 1
ATOM 809 C C . THR A 1 94 ? 4.689 3.401 16.389 1.00 95.38 94 THR A C 1
ATOM 811 O O . THR A 1 94 ? 4.464 3.266 17.594 1.00 95.38 94 THR A O 1
ATOM 814 N N . GLN A 1 95 ? 3.730 3.374 15.469 1.00 95.94 95 GLN A N 1
ATOM 815 C CA . GLN A 1 95 ? 2.321 3.154 15.779 1.00 95.94 95 GLN A CA 1
ATOM 816 C C . GLN A 1 95 ? 2.073 1.776 16.413 1.00 95.94 95 GLN A C 1
ATOM 818 O O . GLN A 1 95 ? 1.375 1.681 17.424 1.00 95.94 95 GLN A O 1
ATOM 823 N N . LEU A 1 96 ? 2.704 0.719 15.889 1.00 96.25 96 LEU A N 1
ATOM 824 C CA . LEU A 1 96 ? 2.635 -0.636 16.446 1.00 96.25 96 LEU A CA 1
ATOM 825 C C . LEU A 1 96 ? 3.164 -0.692 17.877 1.00 96.25 96 LEU A C 1
ATOM 827 O O . LEU A 1 96 ? 2.485 -1.198 18.768 1.00 96.25 96 LEU A O 1
ATOM 831 N N . ARG A 1 97 ? 4.361 -0.141 18.115 1.00 96.44 97 ARG A N 1
ATOM 832 C CA . ARG A 1 97 ? 4.987 -0.105 19.446 1.00 96.44 97 ARG A CA 1
ATOM 833 C C . ARG A 1 97 ? 4.125 0.638 20.466 1.00 96.44 97 ARG A C 1
ATOM 835 O O . ARG A 1 97 ? 4.129 0.285 21.642 1.00 96.44 97 ARG A O 1
ATOM 842 N N . LEU A 1 98 ? 3.413 1.672 20.024 1.00 95.75 98 LEU A N 1
ATOM 843 C CA . LEU A 1 98 ? 2.523 2.473 20.863 1.00 95.75 98 LEU A CA 1
ATOM 844 C C . LEU A 1 98 ? 1.102 1.893 20.970 1.00 95.75 98 LEU A C 1
ATOM 846 O O . LEU A 1 98 ? 0.295 2.428 21.727 1.00 95.75 98 LEU A O 1
ATOM 850 N N . GLY A 1 99 ? 0.793 0.809 20.250 1.00 95.25 99 GLY A N 1
ATOM 851 C CA . GLY A 1 99 ? -0.531 0.184 20.247 1.00 95.25 99 GLY A CA 1
ATOM 852 C C . GLY A 1 99 ? -1.623 1.062 19.632 1.00 95.25 99 GLY A C 1
ATOM 853 O O . GLY A 1 99 ? -2.796 0.905 19.965 1.00 95.25 99 GLY A O 1
ATOM 854 N N . HIS A 1 100 ? -1.249 2.001 18.763 1.00 94.62 100 HIS A N 1
ATOM 855 C CA . HIS A 1 100 ? -2.150 2.990 18.181 1.00 94.62 100 HIS A CA 1
ATOM 856 C C . HIS A 1 100 ? -1.920 3.065 16.671 1.00 94.62 100 HIS A C 1
ATOM 858 O O . HIS A 1 100 ? -1.360 4.021 16.156 1.00 94.62 100 HIS A O 1
ATOM 864 N N . VAL A 1 101 ? -2.268 1.988 15.968 1.00 94.56 101 VAL A N 1
ATOM 865 C CA . VAL A 1 101 ? -2.175 1.919 14.503 1.00 94.56 101 VAL A CA 1
ATOM 866 C C . VAL A 1 101 ? -3.435 2.488 13.875 1.00 94.56 101 VAL A C 1
ATOM 868 O O . VAL A 1 101 ? -4.543 2.211 14.344 1.00 94.56 101 VAL A O 1
ATOM 871 N N . ALA A 1 102 ? -3.263 3.247 12.792 1.00 92.56 102 ALA A N 1
ATOM 872 C CA . ALA A 1 102 ? -4.378 3.748 12.003 1.00 92.56 102 ALA A CA 1
ATOM 873 C C . ALA A 1 102 ? -5.263 2.590 11.507 1.00 92.56 102 ALA A C 1
ATOM 875 O O . ALA A 1 102 ? -4.770 1.589 10.989 1.00 92.56 102 ALA A O 1
ATOM 876 N N . GLN A 1 103 ? -6.586 2.751 11.600 1.00 92.75 103 GLN A N 1
ATOM 877 C CA . GLN A 1 103 ? -7.534 1.766 11.057 1.00 92.75 103 GLN A CA 1
ATOM 878 C C . GLN A 1 103 ? -7.487 1.688 9.524 1.00 92.75 103 GLN A C 1
ATOM 880 O O . GLN A 1 103 ? -7.829 0.655 8.952 1.00 92.75 103 GLN A O 1
ATOM 885 N N . LEU A 1 104 ? -7.056 2.773 8.873 1.00 94.25 104 LEU A N 1
ATOM 886 C CA . LEU A 1 104 ? -6.845 2.883 7.435 1.00 94.25 104 LEU A CA 1
ATOM 887 C C . LEU A 1 104 ? -5.483 3.531 7.172 1.00 94.25 104 LEU A C 1
ATOM 889 O O . LEU A 1 104 ? -5.224 4.634 7.649 1.00 94.25 104 LEU A O 1
ATOM 893 N N . SER A 1 105 ? -4.644 2.876 6.375 1.00 93.69 105 SER A N 1
ATOM 894 C CA . SER A 1 105 ? -3.403 3.445 5.848 1.00 93.69 105 SER A CA 1
ATOM 895 C C . SER A 1 105 ? -3.449 3.453 4.322 1.00 93.69 105 SER A C 1
ATOM 897 O O . SER A 1 105 ? -3.637 2.416 3.678 1.00 93.69 105 SER A O 1
ATOM 899 N N . TYR A 1 106 ? -3.301 4.639 3.736 1.00 92.44 106 TYR A N 1
ATOM 900 C CA . TYR A 1 106 ? -3.228 4.828 2.293 1.00 92.44 106 TYR A CA 1
ATOM 901 C C . TYR A 1 106 ? -1.764 5.018 1.890 1.00 92.44 106 TYR A C 1
ATOM 903 O O . TYR A 1 106 ? -1.090 5.909 2.401 1.00 92.44 106 TYR A O 1
ATOM 911 N N . ILE A 1 107 ? -1.273 4.154 1.004 1.00 93.75 107 ILE A N 1
ATOM 912 C CA . ILE A 1 107 ? 0.118 4.120 0.544 1.00 93.75 107 ILE A CA 1
ATOM 913 C C . ILE A 1 107 ? 0.071 4.146 -0.977 1.00 93.75 107 ILE A C 1
ATOM 915 O O . ILE A 1 107 ? -0.666 3.354 -1.560 1.00 93.75 107 ILE A O 1
ATOM 919 N N . TRP A 1 108 ? 0.878 5.010 -1.585 1.00 92.56 108 TRP A N 1
ATOM 920 C CA . TRP A 1 108 ? 1.206 4.952 -3.008 1.00 92.56 108 TRP A CA 1
ATOM 921 C C . TRP A 1 108 ? 2.661 4.553 -3.223 1.00 92.56 108 TRP A C 1
ATOM 923 O O . TRP A 1 108 ? 3.539 4.900 -2.430 1.00 92.56 108 TRP A O 1
ATOM 933 N N . LEU A 1 109 ? 2.909 3.833 -4.304 1.00 96.81 109 LEU A N 1
ATOM 934 C CA . LEU A 1 109 ? 4.236 3.424 -4.742 1.00 96.81 109 LEU A CA 1
ATOM 935 C C . LEU A 1 109 ? 4.310 3.749 -6.239 1.00 96.81 109 LEU A C 1
ATOM 937 O O . LEU A 1 109 ? 4.114 2.870 -7.057 1.00 96.81 109 LEU A O 1
ATOM 941 N N . PRO A 1 110 ? 4.481 5.028 -6.609 1.00 95.50 110 PRO A N 1
ATOM 942 C CA . PRO A 1 110 ? 4.204 5.514 -7.961 1.00 95.50 110 PRO A CA 1
ATOM 943 C C . PRO A 1 110 ? 5.175 5.046 -9.050 1.00 95.50 110 PRO A C 1
ATOM 945 O O . PRO A 1 110 ? 5.062 5.478 -10.194 1.00 95.50 110 PRO A O 1
ATOM 948 N N . ASN A 1 111 ? 6.204 4.266 -8.717 1.00 95.50 111 ASN A N 1
ATOM 949 C CA . ASN A 1 111 ? 7.242 3.927 -9.683 1.00 95.50 111 ASN A CA 1
ATOM 950 C C . ASN A 1 111 ? 6.839 2.796 -10.642 1.00 95.50 111 ASN A C 1
ATOM 952 O O . ASN A 1 111 ? 7.579 2.545 -11.589 1.00 95.50 111 ASN A O 1
ATOM 956 N N . ASP A 1 112 ? 5.668 2.181 -10.473 1.00 91.94 112 ASP A N 1
ATOM 957 C CA . ASP A 1 112 ? 4.986 1.370 -11.498 1.00 91.94 112 ASP A CA 1
ATOM 958 C C . ASP A 1 112 ? 4.545 2.192 -12.720 1.00 91.94 112 ASP A C 1
ATOM 960 O O . ASP A 1 112 ? 4.553 1.689 -13.843 1.00 91.94 112 ASP A O 1
ATOM 964 N N . HIS A 1 113 ? 4.282 3.487 -12.546 1.00 92.31 113 HIS A N 1
ATOM 965 C CA . HIS A 1 113 ? 3.903 4.389 -13.634 1.00 92.31 113 HIS A CA 1
ATOM 966 C C . HIS A 1 113 ? 5.016 4.585 -14.679 1.00 92.31 113 HIS A C 1
ATOM 968 O O . HIS A 1 113 ? 4.734 4.877 -15.847 1.00 92.31 113 HIS A O 1
ATOM 974 N N . THR A 1 114 ? 6.286 4.400 -14.289 1.00 91.81 114 THR A N 1
ATOM 975 C CA . THR A 1 114 ? 7.496 4.640 -15.105 1.00 91.81 114 THR A CA 1
ATOM 976 C C . THR A 1 114 ? 7.645 6.094 -15.601 1.00 91.81 114 THR A C 1
ATOM 978 O O . THR A 1 114 ? 6.764 6.934 -15.413 1.00 91.81 114 THR A O 1
ATOM 981 N N . ASP A 1 115 ? 8.765 6.425 -16.259 1.00 89.31 115 ASP A N 1
ATOM 982 C CA . ASP A 1 115 ? 9.011 7.737 -16.888 1.00 89.31 115 ASP A CA 1
ATOM 983 C C . ASP A 1 115 ? 8.827 7.739 -18.422 1.00 89.31 115 ASP A C 1
ATOM 985 O O . ASP A 1 115 ? 9.310 8.638 -19.127 1.00 89.31 115 ASP A O 1
ATOM 989 N N . GLY A 1 116 ? 8.073 6.760 -18.932 1.00 82.44 116 GLY A N 1
ATOM 990 C CA . GLY A 1 116 ? 7.781 6.570 -20.350 1.00 82.44 116 GLY A CA 1
ATOM 991 C C . GLY A 1 116 ? 8.835 5.734 -21.086 1.00 82.44 116 GLY A C 1
ATOM 992 O O . GLY A 1 116 ? 9.642 5.023 -20.497 1.00 82.44 116 GLY A O 1
ATOM 993 N N . ALA A 1 117 ? 8.820 5.792 -22.422 1.00 75.25 117 ALA A N 1
ATOM 994 C CA . ALA A 1 117 ? 9.679 4.941 -23.257 1.00 75.25 117 ALA A CA 1
ATOM 995 C C . ALA A 1 117 ? 11.158 5.380 -23.299 1.00 75.25 117 ALA A C 1
ATOM 997 O O . ALA A 1 117 ? 12.029 4.604 -23.698 1.00 75.25 117 ALA A O 1
ATOM 998 N N . THR A 1 118 ? 11.458 6.620 -22.906 1.00 74.31 118 THR A N 1
ATOM 999 C CA . THR A 1 118 ? 12.814 7.179 -22.944 1.00 74.31 118 THR A CA 1
ATOM 1000 C C . THR A 1 118 ? 13.391 7.210 -21.538 1.00 74.31 118 THR A C 1
ATOM 1002 O O . THR A 1 118 ? 12.919 7.990 -20.719 1.00 74.31 118 THR A O 1
ATOM 1005 N N . LYS A 1 119 ? 14.453 6.431 -21.291 1.00 76.44 119 LYS A N 1
ATOM 1006 C CA . LYS A 1 119 ? 15.141 6.354 -19.991 1.00 76.44 119 LYS A CA 1
ATOM 1007 C C . LYS A 1 119 ? 15.673 7.728 -19.556 1.00 76.44 119 LYS A C 1
ATOM 1009 O O . LYS A 1 119 ? 16.738 8.141 -20.020 1.00 76.44 119 LYS A O 1
ATOM 1014 N N . LYS A 1 120 ? 14.967 8.436 -18.672 1.00 83.25 120 LYS A N 1
ATOM 1015 C CA . LYS A 1 120 ? 15.435 9.708 -18.081 1.00 83.25 120 LYS A CA 1
ATOM 1016 C C . LYS A 1 120 ? 15.864 9.530 -16.627 1.00 83.25 120 LYS A C 1
ATOM 1018 O O . LYS A 1 120 ? 16.744 10.254 -16.169 1.00 83.25 120 LYS A O 1
ATOM 1023 N N . ILE A 1 121 ? 15.239 8.596 -15.917 1.00 91.38 121 ILE A N 1
ATOM 1024 C CA . ILE A 1 121 ? 15.446 8.317 -14.494 1.00 91.38 121 ILE A CA 1
ATOM 1025 C C . ILE A 1 121 ? 15.919 6.870 -14.318 1.00 91.38 121 ILE A C 1
ATOM 1027 O O . ILE A 1 121 ? 17.041 6.637 -13.877 1.00 91.38 121 ILE A O 1
ATOM 1031 N N . LEU A 1 122 ? 15.077 5.915 -14.705 1.00 91.62 122 LEU A N 1
ATOM 1032 C CA . LEU A 1 122 ? 15.333 4.477 -14.748 1.00 91.62 122 LEU A CA 1
ATOM 1033 C C . LEU A 1 122 ? 14.722 3.935 -16.044 1.00 91.62 122 LEU A C 1
ATOM 1035 O O . LEU A 1 122 ? 14.004 4.646 -16.741 1.00 91.62 122 LEU A O 1
ATOM 1039 N N . ASP A 1 123 ? 15.003 2.686 -16.397 1.00 92.06 123 ASP A N 1
ATOM 1040 C CA . ASP A 1 123 ? 14.178 2.018 -17.402 1.00 92.06 123 ASP A CA 1
ATOM 1041 C C . ASP A 1 123 ? 12.917 1.397 -16.809 1.00 92.06 123 ASP A C 1
ATOM 1043 O O . ASP A 1 123 ? 12.839 1.154 -15.607 1.00 92.06 123 ASP A O 1
ATOM 1047 N N . ALA A 1 124 ? 11.926 1.125 -17.661 1.00 92.31 124 ALA A N 1
ATOM 1048 C CA . ALA A 1 124 ? 10.646 0.568 -17.232 1.00 92.31 124 ALA A CA 1
ATOM 1049 C C . ALA A 1 124 ? 10.798 -0.730 -16.415 1.00 92.31 124 ALA A C 1
ATOM 1051 O O . ALA A 1 124 ? 10.051 -0.954 -15.470 1.00 92.31 124 ALA A O 1
ATOM 1052 N N . TYR A 1 125 ? 11.793 -1.573 -16.714 1.00 94.12 125 TYR A N 1
ATOM 1053 C CA . TYR A 1 125 ? 12.002 -2.805 -15.955 1.00 94.12 125 TYR A CA 1
ATOM 1054 C C . TYR A 1 125 ? 12.618 -2.552 -14.581 1.00 94.12 125 TYR A C 1
ATOM 1056 O O . TYR A 1 125 ? 12.292 -3.265 -13.636 1.00 94.12 125 TYR A O 1
ATOM 1064 N N . GLN A 1 126 ? 13.504 -1.567 -14.465 1.00 96.19 126 GLN A N 1
ATOM 1065 C CA . GLN A 1 126 ? 14.060 -1.112 -13.193 1.00 96.19 126 GLN A CA 1
ATOM 1066 C C . GLN A 1 126 ? 12.986 -0.471 -12.314 1.00 96.19 126 GLN A C 1
ATOM 1068 O O . GLN A 1 126 ? 12.925 -0.776 -11.126 1.00 96.19 126 GLN A O 1
ATOM 1073 N N . PHE A 1 127 ? 12.130 0.364 -12.907 1.00 96.12 127 PHE A N 1
ATOM 1074 C CA . PHE A 1 127 ? 10.959 0.958 -12.264 1.00 96.12 127 PHE A CA 1
ATOM 1075 C C . PHE A 1 127 ? 10.037 -0.117 -11.674 1.00 96.12 127 PHE A C 1
ATOM 1077 O O . PHE A 1 127 ? 9.852 -0.166 -10.457 1.00 96.12 127 PHE A O 1
ATOM 1084 N N . MET A 1 128 ? 9.590 -1.066 -12.503 1.00 95.56 128 MET A N 1
ATOM 1085 C CA . MET A 1 128 ? 8.749 -2.182 -12.054 1.00 95.56 128 MET A CA 1
ATOM 1086 C C . MET A 1 128 ? 9.448 -3.073 -11.021 1.00 95.56 128 MET A C 1
ATOM 1088 O O . MET A 1 128 ? 8.834 -3.480 -10.043 1.00 95.56 128 MET A O 1
ATOM 1092 N N . ALA A 1 129 ? 10.743 -3.365 -11.192 1.00 97.69 129 ALA A N 1
ATOM 1093 C CA . ALA A 1 129 ? 11.506 -4.159 -10.227 1.00 97.69 129 ALA A CA 1
ATOM 1094 C C . ALA A 1 129 ? 11.628 -3.474 -8.855 1.00 97.69 129 ALA A C 1
ATOM 1096 O O . ALA A 1 129 ? 11.688 -4.154 -7.830 1.00 97.69 129 ALA A O 1
ATOM 1097 N N . GLN A 1 130 ? 11.706 -2.142 -8.833 1.00 97.94 130 GLN A N 1
ATOM 1098 C CA . GLN A 1 130 ? 11.757 -1.360 -7.604 1.00 97.94 130 GLN A CA 1
ATOM 1099 C C . GLN A 1 130 ? 10.387 -1.321 -6.911 1.00 97.94 130 GLN A C 1
ATOM 1101 O O . GLN A 1 130 ? 10.328 -1.549 -5.702 1.00 97.94 130 GLN A O 1
ATOM 1106 N N . ASN A 1 131 ? 9.312 -1.071 -7.665 1.00 97.44 131 ASN A N 1
ATOM 1107 C CA . ASN A 1 131 ? 7.939 -1.082 -7.156 1.00 97.44 131 ASN A CA 1
ATOM 1108 C C . ASN A 1 131 ? 7.561 -2.471 -6.602 1.00 97.44 131 ASN A C 1
ATOM 1110 O O . ASN A 1 131 ? 7.170 -2.561 -5.442 1.00 97.44 131 ASN A O 1
ATOM 1114 N N . ASP A 1 132 ? 7.810 -3.560 -7.341 1.00 97.56 132 ASP A N 1
ATOM 1115 C CA . ASP A 1 132 ? 7.540 -4.939 -6.894 1.00 97.56 132 ASP A CA 1
ATOM 1116 C C . ASP A 1 132 ? 8.265 -5.276 -5.576 1.00 97.56 132 ASP A C 1
ATOM 1118 O O . ASP A 1 132 ? 7.671 -5.791 -4.624 1.00 97.56 132 ASP A O 1
ATOM 1122 N N . ALA A 1 133 ? 9.541 -4.892 -5.462 1.00 98.25 133 ALA A N 1
ATOM 1123 C CA . ALA A 1 133 ? 10.306 -5.066 -4.230 1.00 98.25 133 ALA A CA 1
ATOM 1124 C C . ALA A 1 133 ? 9.736 -4.238 -3.059 1.00 98.25 133 ALA A C 1
ATOM 1126 O O . ALA A 1 133 ? 9.730 -4.702 -1.914 1.00 98.25 133 ALA A O 1
ATOM 1127 N N . ALA A 1 134 ? 9.249 -3.023 -3.327 1.00 98.12 134 ALA A N 1
ATOM 1128 C CA . ALA A 1 134 ? 8.616 -2.163 -2.332 1.00 98.12 134 ALA A CA 1
ATOM 1129 C C . ALA A 1 134 ? 7.262 -2.729 -1.868 1.00 98.12 134 ALA A C 1
ATOM 1131 O O . ALA A 1 134 ? 7.031 -2.844 -0.662 1.00 98.12 134 ALA A O 1
ATOM 1132 N N . VAL A 1 135 ? 6.414 -3.169 -2.802 1.00 97.50 135 VAL A N 1
ATOM 1133 C CA . VAL A 1 135 ? 5.145 -3.862 -2.537 1.00 97.50 135 VAL A CA 1
ATOM 1134 C C . VAL A 1 135 ? 5.377 -5.093 -1.667 1.00 97.50 135 VAL A C 1
ATOM 1136 O O . VAL A 1 135 ? 4.754 -5.235 -0.610 1.00 97.50 135 VAL A O 1
ATOM 1139 N N . GLY A 1 136 ? 6.319 -5.953 -2.066 1.00 97.25 136 GLY A N 1
ATOM 1140 C CA . GLY A 1 136 ? 6.671 -7.154 -1.317 1.00 97.25 136 GLY A CA 1
ATOM 1141 C C . GLY A 1 136 ? 7.064 -6.837 0.124 1.00 97.25 136 GLY A C 1
ATOM 1142 O O . GLY A 1 136 ? 6.606 -7.512 1.047 1.00 97.25 136 GLY A O 1
ATOM 1143 N N . ARG A 1 137 ? 7.835 -5.761 0.335 1.00 97.69 137 ARG A N 1
ATOM 1144 C CA . ARG A 1 137 ? 8.254 -5.340 1.674 1.00 97.69 137 ARG A CA 1
ATOM 1145 C C . ARG A 1 137 ? 7.099 -4.819 2.527 1.00 97.69 137 ARG A C 1
ATOM 1147 O O . ARG A 1 137 ? 7.039 -5.151 3.706 1.00 97.69 137 ARG A O 1
ATOM 1154 N N . VAL A 1 138 ? 6.163 -4.057 1.958 1.00 97.81 138 VAL A N 1
ATOM 1155 C CA . VAL A 1 138 ? 4.961 -3.602 2.685 1.00 97.81 138 VAL A CA 1
ATOM 1156 C C . VAL A 1 138 ? 4.153 -4.800 3.188 1.00 97.81 138 VAL A C 1
ATOM 1158 O O . VAL A 1 138 ? 3.817 -4.868 4.373 1.00 97.81 138 VAL A O 1
ATOM 1161 N N . ILE A 1 139 ? 3.877 -5.770 2.309 1.00 97.88 139 ILE A N 1
ATOM 1162 C CA . ILE A 1 139 ? 3.099 -6.967 2.662 1.00 97.88 139 ILE A CA 1
ATOM 1163 C C . ILE A 1 139 ? 3.852 -7.807 3.701 1.00 97.88 139 ILE A C 1
ATOM 1165 O O . ILE A 1 139 ? 3.257 -8.239 4.692 1.00 97.88 139 ILE A O 1
ATOM 1169 N N . GLU A 1 140 ? 5.159 -8.008 3.520 1.00 98.00 140 GLU A N 1
ATOM 1170 C CA . GLU A 1 140 ? 6.008 -8.728 4.472 1.00 98.00 140 GLU A CA 1
ATOM 1171 C C . GLU A 1 140 ? 5.956 -8.081 5.862 1.00 98.00 140 GLU A C 1
ATOM 1173 O O . GLU A 1 140 ? 5.605 -8.764 6.827 1.00 98.00 140 GLU A O 1
ATOM 1178 N N . THR A 1 141 ? 6.206 -6.771 5.962 1.00 97.62 141 THR A N 1
ATOM 1179 C CA . THR A 1 141 ? 6.206 -6.025 7.229 1.00 97.62 141 THR A CA 1
ATOM 1180 C C . THR A 1 141 ? 4.862 -6.133 7.959 1.00 97.62 141 THR A C 1
ATOM 1182 O O . THR A 1 141 ? 4.829 -6.404 9.160 1.00 97.62 141 THR A O 1
ATOM 1185 N N . ILE A 1 142 ? 3.733 -5.987 7.257 1.00 97.94 142 ILE A N 1
ATOM 1186 C CA . ILE A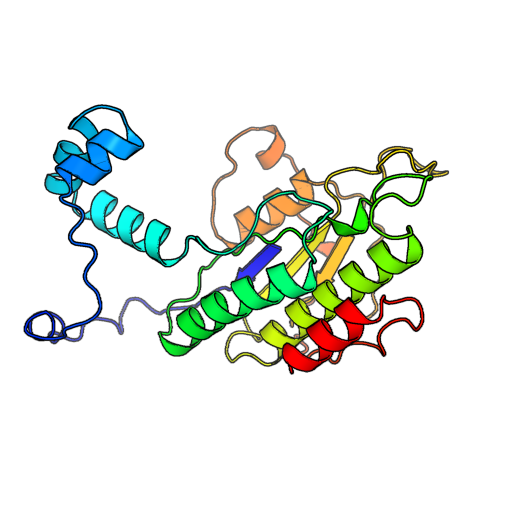 1 142 ? 2.401 -6.094 7.882 1.00 97.94 142 ILE A CA 1
ATOM 1187 C C . ILE A 1 142 ? 2.117 -7.534 8.303 1.00 97.94 142 ILE A C 1
ATOM 1189 O O . ILE A 1 142 ? 1.619 -7.766 9.404 1.00 97.94 142 ILE A O 1
ATOM 1193 N N . SER A 1 143 ? 2.449 -8.509 7.458 1.00 98.00 143 SER A N 1
ATOM 1194 C CA . SER A 1 143 ? 2.130 -9.917 7.708 1.00 98.00 143 SER A CA 1
ATOM 1195 C C . SER A 1 143 ? 2.928 -10.555 8.849 1.00 98.00 143 SER A C 1
ATOM 1197 O O . SER A 1 143 ? 2.495 -11.558 9.418 1.00 98.00 143 SER A O 1
ATOM 1199 N N . HIS A 1 144 ? 4.071 -9.970 9.209 1.00 97.50 144 HIS A N 1
ATOM 1200 C CA . HIS A 1 144 ? 4.858 -10.351 10.384 1.00 97.50 144 HIS A CA 1
ATOM 1201 C C . HIS A 1 144 ? 4.507 -9.532 11.635 1.00 97.50 144 HIS A C 1
ATOM 1203 O O . HIS A 1 144 ? 5.011 -9.815 12.722 1.00 97.50 144 HIS A O 1
ATOM 1209 N N . SER A 1 145 ? 3.635 -8.529 11.514 1.00 97.19 145 SER A N 1
ATOM 1210 C CA . SER A 1 145 ? 3.222 -7.704 12.646 1.00 97.19 145 SER A CA 1
ATOM 1211 C C . SER A 1 145 ? 2.152 -8.390 13.515 1.00 97.19 145 SER A C 1
ATOM 1213 O O . SER A 1 145 ? 1.385 -9.229 13.027 1.00 97.19 145 SER A O 1
ATOM 1215 N N . PRO A 1 146 ? 2.009 -7.993 14.795 1.00 96.62 146 PRO A N 1
ATOM 1216 C CA . PRO A 1 146 ? 0.967 -8.522 15.678 1.00 96.62 146 PRO A CA 1
ATOM 1217 C C . PRO A 1 146 ? -0.471 -8.305 15.180 1.00 96.62 146 PRO A C 1
ATOM 1219 O O . PRO A 1 146 ? -1.366 -9.052 15.572 1.00 96.62 146 PRO A O 1
ATOM 1222 N N . ILE A 1 147 ? -0.696 -7.313 14.310 1.00 96.94 147 ILE A N 1
ATOM 1223 C CA . ILE A 1 147 ? -2.025 -6.971 13.779 1.00 96.94 147 ILE A CA 1
ATOM 1224 C C . ILE A 1 147 ? -2.396 -7.760 12.515 1.00 96.94 147 ILE A C 1
ATOM 1226 O O . ILE A 1 147 ? -3.502 -7.589 12.000 1.00 96.94 147 ILE A O 1
ATOM 1230 N N . TRP A 1 148 ? -1.518 -8.637 12.000 1.00 97.88 148 TRP A N 1
ATOM 1231 C CA . TRP A 1 148 ? -1.749 -9.351 10.734 1.00 97.88 148 TRP A CA 1
ATOM 1232 C C . TRP A 1 148 ? -3.097 -10.075 10.697 1.00 97.88 148 TRP A C 1
ATOM 1234 O O . TRP A 1 148 ? -3.814 -9.992 9.705 1.00 97.88 148 TRP A O 1
ATOM 1244 N N . LYS A 1 149 ? -3.479 -10.724 11.807 1.00 96.94 149 LYS A N 1
ATOM 1245 C CA . LYS A 1 149 ? -4.737 -11.483 11.938 1.00 96.94 149 LYS A CA 1
ATOM 1246 C C . LYS A 1 149 ? -5.996 -10.648 11.666 1.00 96.94 149 LYS A C 1
ATOM 1248 O O . LYS A 1 149 ? -7.024 -11.220 11.314 1.00 96.94 149 LYS A O 1
ATOM 1253 N N . GLU A 1 150 ? -5.907 -9.331 11.827 1.00 95.56 150 GLU A N 1
ATOM 1254 C CA . GLU A 1 150 ? -6.999 -8.366 11.656 1.00 95.56 150 GLU A CA 1
ATOM 1255 C C . GLU A 1 150 ? -6.744 -7.391 10.489 1.00 95.56 150 GLU A C 1
ATOM 1257 O O . GLU A 1 150 ? -7.433 -6.377 10.368 1.00 95.56 150 GLU A O 1
ATOM 1262 N N . SER A 1 151 ? -5.749 -7.679 9.640 1.00 97.31 151 SER A N 1
ATOM 1263 C CA . SER A 1 151 ? -5.322 -6.810 8.541 1.00 97.31 151 SER A CA 1
ATOM 1264 C C . SER A 1 151 ? -5.856 -7.266 7.181 1.00 97.31 151 SER A C 1
ATOM 1266 O O . SER A 1 151 ? -5.926 -8.458 6.878 1.00 97.31 151 SER A O 1
ATOM 1268 N N . LEU A 1 152 ? -6.161 -6.292 6.330 1.00 98.19 152 LEU A N 1
ATOM 1269 C CA . LEU A 1 152 ? -6.457 -6.445 4.911 1.00 98.19 152 LEU A CA 1
ATOM 1270 C C . LEU A 1 152 ? -5.617 -5.442 4.125 1.00 98.19 152 LEU A C 1
ATOM 1272 O O . LEU A 1 152 ? -5.596 -4.260 4.452 1.00 98.19 152 LEU A O 1
ATOM 1276 N N . ILE A 1 153 ? -4.966 -5.906 3.069 1.00 98.50 153 ILE A N 1
ATOM 1277 C CA . ILE A 1 153 ? -4.241 -5.094 2.099 1.00 98.50 153 ILE A CA 1
ATOM 1278 C C . ILE A 1 153 ? -4.996 -5.211 0.780 1.00 98.50 153 ILE A C 1
ATOM 1280 O O . ILE A 1 153 ? -5.198 -6.319 0.288 1.00 98.50 153 ILE A O 1
ATOM 1284 N N . LEU A 1 154 ? -5.409 -4.075 0.229 1.00 98.19 154 LEU A N 1
ATOM 1285 C CA . LEU A 1 154 ? -5.988 -3.938 -1.104 1.00 98.19 154 LEU A CA 1
ATOM 1286 C C . LEU A 1 154 ? -5.077 -3.032 -1.931 1.00 98.19 154 LEU A C 1
ATOM 1288 O O . LEU A 1 154 ? -4.577 -2.021 -1.426 1.00 98.19 154 LEU A O 1
ATOM 1292 N N . MET A 1 155 ? -4.832 -3.408 -3.176 1.00 96.88 155 MET A N 1
ATOM 1293 C CA . MET A 1 155 ? -3.912 -2.728 -4.079 1.00 96.88 155 MET A CA 1
ATOM 1294 C C . MET A 1 155 ? -4.527 -2.662 -5.467 1.00 96.88 155 MET A C 1
ATOM 1296 O O . MET A 1 155 ? -5.077 -3.655 -5.932 1.00 96.88 155 MET A O 1
ATOM 1300 N N . GLU A 1 156 ? -4.423 -1.504 -6.097 1.00 94.88 156 GLU A N 1
ATOM 1301 C CA . GLU A 1 156 ? -4.832 -1.233 -7.471 1.00 94.88 156 GLU A CA 1
ATOM 1302 C C . GLU A 1 156 ? -3.962 -0.105 -8.028 1.00 94.88 156 GLU A C 1
ATOM 1304 O O . GLU A 1 156 ? -3.323 0.617 -7.256 1.00 94.88 156 GLU A O 1
ATOM 1309 N N . GLU A 1 157 ? -3.971 0.024 -9.349 1.00 92.56 157 GLU A N 1
ATOM 1310 C CA . GLU A 1 157 ? -3.394 1.153 -10.082 1.00 92.56 157 GLU A CA 1
ATOM 1311 C C . GLU A 1 157 ? -4.351 2.362 -10.061 1.00 92.56 157 GLU A C 1
ATOM 1313 O O . GLU A 1 157 ? -5.572 2.206 -9.915 1.00 92.56 157 GLU A O 1
ATOM 1318 N N . ASP A 1 158 ? -3.819 3.573 -10.241 1.00 91.25 158 ASP A N 1
ATOM 1319 C CA . ASP A 1 158 ? -4.633 4.786 -10.374 1.00 91.25 158 ASP A CA 1
ATOM 1320 C C . ASP A 1 158 ? -5.316 4.890 -11.748 1.00 91.25 158 ASP A C 1
ATOM 1322 O O . ASP A 1 158 ? -6.466 5.337 -11.818 1.00 91.25 158 ASP A O 1
ATOM 1326 N N . ASP A 1 159 ? -4.660 4.414 -12.811 1.00 91.00 159 ASP A N 1
ATOM 1327 C CA . ASP A 1 159 ? -5.230 4.243 -14.149 1.00 91.00 159 ASP A CA 1
ATOM 1328 C C . ASP A 1 159 ? -4.590 3.077 -14.946 1.00 91.00 159 ASP A C 1
ATOM 1330 O O . ASP A 1 159 ? -3.708 2.365 -14.472 1.00 91.00 159 ASP A O 1
ATOM 1334 N N . ALA A 1 160 ? -5.091 2.813 -16.161 1.00 88.94 160 ALA A N 1
ATOM 1335 C CA . ALA A 1 160 ? -4.560 1.780 -17.070 1.00 88.94 160 ALA A CA 1
ATOM 1336 C C . ALA A 1 160 ? -3.369 2.269 -17.917 1.00 88.94 160 ALA A C 1
ATOM 1338 O O . ALA A 1 160 ? -2.919 1.602 -18.859 1.00 88.94 160 ALA A O 1
ATOM 1339 N N . GLN A 1 161 ? -2.865 3.458 -17.599 1.00 85.25 161 GLN A N 1
ATOM 1340 C CA . GLN A 1 161 ? -1.894 4.209 -18.364 1.00 85.25 161 GLN A CA 1
ATOM 1341 C C . GLN A 1 161 ? -2.309 4.299 -19.848 1.00 85.25 161 GLN A C 1
ATOM 1343 O O . GLN A 1 161 ? -3.479 4.471 -20.185 1.00 85.25 161 GLN A O 1
ATOM 1348 N N . ASN A 1 162 ? -1.350 4.157 -20.766 1.00 77.62 162 ASN A N 1
ATOM 1349 C CA . ASN A 1 162 ? -1.580 4.041 -22.209 1.00 77.62 162 ASN A CA 1
ATOM 1350 C C . ASN A 1 162 ? -1.496 2.574 -22.680 1.00 77.62 162 ASN A C 1
ATOM 1352 O O . ASN A 1 162 ? -1.111 2.310 -23.823 1.00 77.62 162 ASN A O 1
ATOM 1356 N N . GLY A 1 163 ? -1.758 1.611 -21.790 1.00 74.00 163 GLY A N 1
ATOM 1357 C CA . GLY A 1 163 ? -1.637 0.185 -22.082 1.00 74.00 163 GLY A CA 1
ATOM 1358 C C . GLY A 1 163 ? -2.835 -0.336 -22.883 1.00 74.00 163 GLY A C 1
ATOM 1359 O O . GLY A 1 163 ? -3.959 -0.261 -22.396 1.00 74.00 163 GLY A O 1
ATOM 1360 N N . PRO A 1 164 ? -2.651 -0.890 -24.097 1.00 81.94 164 PRO A N 1
ATOM 1361 C CA . PRO A 1 164 ? -3.751 -1.533 -24.800 1.00 81.94 164 PRO A CA 1
ATOM 1362 C C . PRO A 1 164 ? -4.127 -2.839 -24.094 1.00 81.94 164 PRO A C 1
ATOM 1364 O O . PRO A 1 164 ? -3.301 -3.741 -23.948 1.00 81.94 164 PRO A O 1
ATOM 1367 N N . ASP A 1 165 ? -5.395 -2.968 -23.723 1.00 91.06 165 ASP A N 1
ATOM 1368 C CA . ASP A 1 165 ? -5.980 -4.207 -23.224 1.00 91.06 165 ASP A CA 1
ATOM 1369 C C . ASP A 1 165 ? -7.065 -4.693 -24.197 1.00 91.06 165 ASP A C 1
ATOM 1371 O O . ASP A 1 165 ? -7.831 -3.912 -24.760 1.00 91.06 165 ASP A O 1
ATOM 1375 N N . HIS A 1 166 ? -7.092 -6.003 -24.448 1.00 93.50 166 HIS A N 1
ATOM 1376 C CA . HIS A 1 166 ? -7.952 -6.614 -25.466 1.00 93.50 166 HIS A CA 1
ATOM 1377 C C . HIS A 1 166 ? -9.430 -6.724 -25.058 1.00 93.50 166 HIS A C 1
ATOM 1379 O O . HIS A 1 166 ? -10.258 -7.063 -25.902 1.00 93.50 166 HIS A O 1
ATOM 1385 N N . VAL A 1 167 ? -9.758 -6.503 -23.783 1.00 92.75 167 VAL A N 1
ATOM 1386 C CA . VAL A 1 167 ? -11.131 -6.507 -23.265 1.00 92.75 167 VAL A CA 1
ATOM 1387 C C . VAL A 1 167 ? -11.630 -5.080 -23.090 1.00 92.75 167 VAL A C 1
ATOM 1389 O O . VAL A 1 167 ? -12.711 -4.759 -23.577 1.00 92.75 167 VAL A O 1
ATOM 1392 N N . ASP A 1 168 ? -10.856 -4.241 -22.402 1.00 91.00 168 ASP A N 1
ATOM 1393 C CA . ASP A 1 168 ? -11.215 -2.851 -22.120 1.00 91.00 168 ASP A CA 1
ATOM 1394 C C . ASP A 1 168 ? -9.951 -2.029 -21.839 1.00 91.00 168 ASP A C 1
ATOM 1396 O O . ASP A 1 168 ? -9.193 -2.363 -20.933 1.00 91.00 168 ASP A O 1
ATOM 1400 N N . ALA A 1 169 ? -9.742 -0.940 -22.585 1.00 91.19 169 ALA A N 1
ATOM 1401 C CA . ALA A 1 169 ? -8.557 -0.087 -22.474 1.00 91.19 169 ALA A CA 1
ATOM 1402 C C . ALA A 1 169 ? -8.398 0.607 -21.108 1.00 91.19 169 ALA A C 1
ATOM 1404 O O . ALA A 1 169 ? -7.323 1.123 -20.826 1.00 91.19 169 ALA A O 1
ATOM 1405 N N . THR A 1 170 ? -9.436 0.634 -20.266 1.00 91.31 170 THR A N 1
ATOM 1406 C CA . THR A 1 170 ? -9.364 1.158 -18.896 1.00 91.31 170 THR A CA 1
ATOM 1407 C C . THR A 1 170 ? -9.225 0.055 -17.846 1.00 91.31 170 THR A C 1
ATOM 1409 O O . THR A 1 170 ? -9.326 0.334 -16.653 1.00 91.31 170 THR A O 1
ATOM 1412 N N . ARG A 1 171 ? -9.055 -1.213 -18.248 1.00 93.69 171 ARG A N 1
ATOM 1413 C CA . ARG A 1 171 ? -8.875 -2.325 -17.310 1.00 93.69 171 ARG A CA 1
ATOM 1414 C C . ARG A 1 171 ? -7.493 -2.260 -16.662 1.00 93.69 171 ARG A C 1
ATOM 1416 O O . ARG A 1 171 ? -6.479 -2.273 -17.352 1.00 93.69 171 ARG A O 1
ATOM 1423 N N . THR A 1 172 ? -7.470 -2.285 -15.334 1.00 92.69 172 THR A N 1
ATOM 1424 C CA . THR A 1 172 ? -6.254 -2.343 -14.514 1.00 92.69 172 THR A CA 1
ATOM 1425 C C . THR A 1 172 ? -6.131 -3.684 -13.787 1.00 92.69 172 THR A C 1
ATOM 1427 O O . THR A 1 172 ? -6.992 -4.565 -13.895 1.00 92.69 172 THR A O 1
ATOM 1430 N N . ILE A 1 173 ? -5.032 -3.850 -13.050 1.00 92.31 173 ILE A N 1
ATOM 1431 C CA . ILE A 1 173 ? -4.820 -4.966 -12.128 1.00 92.31 173 ILE A CA 1
ATOM 1432 C C . ILE A 1 173 ? -5.206 -4.561 -10.703 1.00 92.31 173 ILE A C 1
ATOM 1434 O O . ILE A 1 173 ? -5.086 -3.401 -10.313 1.00 92.31 173 ILE A O 1
ATOM 1438 N N . ALA A 1 174 ? -5.632 -5.541 -9.910 1.00 95.25 174 ALA A N 1
ATOM 1439 C CA . ALA A 1 174 ? -5.851 -5.367 -8.484 1.00 95.25 174 ALA A CA 1
ATOM 1440 C C . ALA A 1 174 ? -5.411 -6.616 -7.717 1.00 95.25 174 ALA A C 1
ATOM 1442 O O . ALA A 1 174 ? -5.595 -7.749 -8.171 1.00 95.25 174 ALA A O 1
ATOM 1443 N N . PHE A 1 175 ? -4.866 -6.407 -6.523 1.00 96.81 175 PHE A N 1
ATOM 1444 C CA . PHE A 1 175 ? -4.427 -7.463 -5.621 1.00 96.81 175 PHE A CA 1
ATOM 1445 C C . PHE A 1 175 ? -5.046 -7.290 -4.238 1.00 96.81 175 PHE A C 1
ATOM 1447 O O . PHE A 1 175 ? -5.315 -6.181 -3.773 1.00 96.81 175 PHE A O 1
ATOM 1454 N N . ALA A 1 176 ? -5.228 -8.413 -3.549 1.00 97.88 176 ALA A N 1
ATOM 1455 C CA . ALA A 1 176 ? -5.649 -8.439 -2.160 1.00 97.88 176 ALA A CA 1
ATOM 1456 C C . ALA A 1 176 ? -4.786 -9.421 -1.364 1.00 97.88 176 ALA A C 1
ATOM 1458 O O . ALA A 1 176 ? -4.478 -10.518 -1.832 1.00 97.88 176 ALA A O 1
ATOM 1459 N N . ALA A 1 177 ? -4.427 -9.047 -0.139 1.00 98.00 177 ALA A N 1
ATOM 1460 C CA . ALA A 1 177 ? -3.707 -9.902 0.795 1.00 98.00 177 ALA A CA 1
ATOM 1461 C C . ALA A 1 177 ? -4.252 -9.721 2.214 1.00 98.00 177 ALA A C 1
ATOM 1463 O O . ALA A 1 177 ? -4.525 -8.613 2.662 1.00 98.00 177 ALA A O 1
ATOM 1464 N N . GLY A 1 178 ? -4.417 -10.819 2.939 1.00 97.81 178 GLY A N 1
ATOM 1465 C CA . GLY A 1 178 ? -4.945 -10.808 4.300 1.00 97.81 178 GLY A CA 1
ATOM 1466 C C . GLY A 1 178 ? -5.273 -12.223 4.761 1.00 97.81 178 GLY A C 1
ATOM 1467 O O . GLY A 1 178 ? -5.422 -13.114 3.919 1.00 97.81 178 GLY A O 1
ATOM 1468 N N . PRO A 1 179 ? -5.442 -12.465 6.070 1.00 98.12 179 PRO A N 1
ATOM 1469 C CA . PRO A 1 179 ? -5.811 -13.784 6.568 1.00 98.12 179 PRO A CA 1
ATOM 1470 C C . PRO A 1 179 ? -7.138 -14.288 6.004 1.00 98.12 179 PRO A C 1
ATOM 1472 O O . PRO A 1 179 ? -7.268 -15.477 5.747 1.00 98.12 179 PRO A O 1
ATOM 1475 N N . TYR A 1 180 ? -8.100 -13.390 5.780 1.00 98.06 180 TYR A N 1
ATOM 1476 C CA . TYR A 1 180 ? -9.433 -13.713 5.262 1.00 98.06 180 TYR A CA 1
ATOM 1477 C C . TYR A 1 180 ? -9.546 -13.588 3.738 1.00 98.06 180 TYR A C 1
ATOM 1479 O O . TYR A 1 180 ? -10.646 -13.683 3.204 1.00 98.06 180 TYR A O 1
ATOM 1487 N N . VAL A 1 181 ? -8.437 -13.374 3.024 1.00 98.25 181 VAL A N 1
ATOM 1488 C CA . VAL A 1 181 ? -8.417 -13.317 1.556 1.00 98.25 181 VAL A CA 1
ATOM 1489 C C . VAL A 1 181 ? -8.143 -14.715 0.995 1.00 98.25 181 VAL A C 1
ATOM 1491 O O . VAL A 1 181 ? -7.274 -15.436 1.492 1.00 98.25 181 VAL A O 1
ATOM 1494 N N . LYS A 1 182 ? -8.878 -15.119 -0.047 1.00 97.81 182 LYS A N 1
ATOM 1495 C CA . LYS A 1 182 ? -8.649 -16.388 -0.757 1.00 97.81 182 LYS A CA 1
ATOM 1496 C C . LYS A 1 182 ? -7.211 -16.440 -1.295 1.00 97.81 182 LYS A C 1
ATOM 1498 O O . LYS A 1 182 ? -6.779 -15.544 -2.013 1.00 97.81 182 LYS A O 1
ATOM 1503 N N . ARG A 1 183 ? -6.465 -17.503 -0.978 1.00 94.94 183 ARG A N 1
ATOM 1504 C CA . ARG A 1 183 ? -5.071 -17.669 -1.431 1.00 94.94 183 ARG A CA 1
ATOM 1505 C C . ARG A 1 183 ? -4.988 -18.299 -2.813 1.00 94.94 183 ARG A C 1
ATOM 1507 O O . ARG A 1 183 ? -5.684 -19.274 -3.075 1.00 94.94 183 ARG A O 1
ATOM 1514 N N . GLY A 1 184 ? -4.093 -17.774 -3.654 1.00 93.75 184 GLY A N 1
ATOM 1515 C CA . GLY A 1 184 ? -3.845 -18.303 -5.000 1.00 93.75 184 GLY A CA 1
ATOM 1516 C C . GLY A 1 184 ? -5.087 -18.293 -5.895 1.00 93.75 184 GLY A C 1
ATOM 1517 O O . GLY A 1 184 ? -5.190 -19.111 -6.804 1.00 93.75 184 GLY A O 1
ATOM 1518 N N . ALA A 1 185 ? -6.051 -17.419 -5.598 1.00 96.50 185 ALA A N 1
ATOM 1519 C CA . ALA A 1 185 ? -7.324 -17.359 -6.291 1.00 96.50 185 ALA A CA 1
ATOM 1520 C C . ALA A 1 185 ? -7.323 -16.233 -7.325 1.00 96.50 185 ALA A C 1
ATOM 1522 O O . ALA A 1 185 ? -6.921 -15.111 -7.027 1.00 96.50 185 ALA A O 1
ATOM 1523 N N . LEU A 1 186 ? -7.840 -16.537 -8.513 1.00 96.94 186 LEU A N 1
ATOM 1524 C CA . LEU A 1 186 ? -8.258 -15.537 -9.486 1.00 96.94 186 LEU A CA 1
ATOM 1525 C C . LEU A 1 186 ? -9.738 -15.230 -9.246 1.00 96.94 186 LEU A C 1
ATOM 1527 O O . LEU A 1 186 ? -10.575 -16.132 -9.302 1.00 96.94 186 LEU A O 1
ATOM 1531 N N . VAL A 1 187 ? -10.054 -13.966 -8.983 1.00 96.12 187 VAL A N 1
ATOM 1532 C CA . VAL A 1 187 ? -11.434 -13.487 -8.879 1.00 96.12 187 VAL A CA 1
ATOM 1533 C C . VAL A 1 187 ? -11.786 -12.810 -10.197 1.00 96.12 187 VAL A C 1
ATOM 1535 O O . VAL A 1 187 ? -11.194 -11.796 -10.543 1.00 96.12 187 VAL A O 1
ATOM 1538 N N . GLY A 1 188 ? -12.695 -13.426 -10.955 1.00 94.69 188 GLY A N 1
ATOM 1539 C CA . GLY A 1 188 ? -13.094 -12.971 -12.293 1.00 94.69 188 GLY A CA 1
ATOM 1540 C C . GLY A 1 188 ? -14.318 -12.055 -12.317 1.00 94.69 188 GLY A C 1
ATOM 1541 O O . GLY A 1 188 ? -14.780 -11.699 -13.399 1.00 94.69 188 GLY A O 1
ATOM 1542 N N . ASP A 1 189 ? -14.871 -11.709 -11.151 1.00 94.88 189 ASP A N 1
ATOM 1543 C CA . ASP A 1 189 ? -15.940 -10.716 -11.046 1.00 94.88 189 ASP A CA 1
ATOM 1544 C C . ASP A 1 189 ? -15.444 -9.349 -11.543 1.00 94.88 189 ASP A C 1
ATOM 1546 O O . ASP A 1 189 ? -14.287 -8.975 -11.341 1.00 94.88 189 ASP A O 1
ATOM 1550 N N . ARG A 1 190 ? -16.332 -8.571 -12.169 1.00 94.25 190 ARG A N 1
ATOM 1551 C CA . ARG A 1 190 ? -16.023 -7.192 -12.557 1.00 94.25 190 ARG A CA 1
ATOM 1552 C C . ARG A 1 190 ? -16.047 -6.298 -11.315 1.00 94.25 190 ARG A C 1
ATOM 1554 O O . ARG A 1 190 ? -17.118 -6.059 -10.763 1.00 94.25 190 ARG A O 1
ATOM 1561 N N . TYR A 1 191 ? -14.896 -5.732 -10.971 1.00 96.25 191 TYR A N 1
ATOM 1562 C CA . TYR A 1 191 ? -14.761 -4.663 -9.983 1.00 96.25 191 TYR A CA 1
ATOM 1563 C C . TYR A 1 191 ? -14.116 -3.424 -10.605 1.00 96.25 191 TYR A C 1
ATOM 1565 O O . TYR A 1 191 ? -13.461 -3.500 -11.642 1.00 96.25 191 TYR A O 1
ATOM 1573 N N . ASP A 1 192 ? -14.329 -2.289 -9.955 1.00 95.44 192 ASP A N 1
ATOM 1574 C CA . ASP A 1 192 ? -13.734 -0.988 -10.260 1.00 95.44 192 ASP A CA 1
ATOM 1575 C C . ASP A 1 192 ? -13.254 -0.304 -8.964 1.00 95.44 192 ASP A C 1
ATOM 1577 O O . ASP A 1 192 ? -13.446 -0.827 -7.863 1.00 95.44 192 ASP A O 1
ATOM 1581 N N . GLN A 1 193 ? -12.653 0.883 -9.073 1.00 95.50 193 GLN A N 1
ATOM 1582 C CA . GLN A 1 193 ? -12.147 1.639 -7.916 1.00 95.50 193 GLN A CA 1
ATOM 1583 C C . GLN A 1 193 ? -13.253 1.935 -6.882 1.00 95.50 193 GLN A C 1
ATOM 1585 O O . GLN A 1 193 ? -13.020 1.907 -5.672 1.00 95.50 193 GLN A O 1
ATOM 1590 N N . LEU A 1 194 ? -14.501 2.144 -7.329 1.00 96.62 194 LEU A N 1
ATOM 1591 C CA . LEU A 1 194 ? -15.639 2.325 -6.421 1.00 96.62 194 LEU A CA 1
ATOM 1592 C C . LEU A 1 194 ? -15.987 1.036 -5.672 1.00 96.62 194 LEU A C 1
ATOM 1594 O O . LEU A 1 194 ? -16.391 1.092 -4.514 1.00 96.62 194 LEU A O 1
ATOM 1598 N N . SER A 1 195 ? -15.800 -0.125 -6.295 1.00 97.25 195 SER A N 1
ATOM 1599 C CA . SER A 1 195 ? -15.955 -1.435 -5.657 1.00 97.25 195 SER A CA 1
ATOM 1600 C C . SER A 1 195 ? -14.942 -1.629 -4.525 1.00 97.25 195 SER A C 1
ATOM 1602 O O . SER A 1 195 ? -15.299 -2.089 -3.430 1.00 97.25 195 SER A O 1
ATOM 1604 N N . MET A 1 196 ? -13.684 -1.226 -4.747 1.00 97.50 196 MET A N 1
ATOM 1605 C CA . MET A 1 196 ? -12.663 -1.215 -3.698 1.00 97.50 196 MET A CA 1
ATOM 1606 C C . MET A 1 196 ? -13.042 -0.235 -2.587 1.00 97.50 196 MET A C 1
ATOM 1608 O O . MET A 1 196 ? -13.087 -0.634 -1.420 1.00 97.50 196 MET A O 1
ATOM 1612 N N . LEU A 1 197 ? -13.406 1.004 -2.942 1.00 96.62 197 LEU A N 1
ATOM 1613 C CA . LEU A 1 197 ? -13.820 2.030 -1.985 1.00 96.62 197 LEU A CA 1
ATOM 1614 C C . LEU A 1 197 ? -14.972 1.544 -1.100 1.00 96.62 197 LEU A C 1
ATOM 1616 O O . LEU A 1 197 ? -14.893 1.570 0.131 1.00 96.62 197 LEU A O 1
ATOM 1620 N N . ARG A 1 198 ? -16.001 0.978 -1.730 1.00 97.06 198 ARG A N 1
ATOM 1621 C CA . ARG A 1 198 ? -17.175 0.436 -1.053 1.00 97.06 198 ARG A CA 1
ATOM 1622 C C . ARG A 1 198 ? -16.832 -0.696 -0.091 1.00 97.06 198 ARG A C 1
ATOM 1624 O O . ARG A 1 198 ? -17.424 -0.808 0.984 1.00 97.06 198 ARG A O 1
ATOM 1631 N N . THR A 1 199 ? -15.858 -1.528 -0.447 1.00 97.19 199 THR A N 1
ATOM 1632 C CA . THR A 1 199 ? -15.366 -2.604 0.421 1.00 97.19 199 THR A CA 1
ATOM 1633 C C . THR A 1 199 ? -14.735 -2.043 1.694 1.00 97.19 199 THR A C 1
ATOM 1635 O O . THR A 1 199 ? -15.043 -2.523 2.786 1.00 97.19 199 THR A O 1
ATOM 1638 N N . ILE A 1 200 ? -13.909 -0.997 1.583 1.00 97.12 200 ILE A N 1
ATOM 1639 C CA . ILE A 1 200 ? -13.307 -0.322 2.745 1.00 97.12 200 ILE A CA 1
ATOM 1640 C C . ILE A 1 200 ? -14.388 0.247 3.649 1.00 97.12 200 ILE A C 1
ATOM 1642 O O . ILE A 1 200 ? -14.336 0.054 4.861 1.00 97.12 200 ILE A O 1
ATOM 1646 N N . GLU A 1 201 ? -15.353 0.965 3.071 1.00 96.75 201 GLU A N 1
ATOM 1647 C CA . GLU A 1 201 ? -16.403 1.630 3.833 1.00 96.75 201 GLU A CA 1
ATOM 1648 C C . GLU A 1 201 ? -17.152 0.634 4.703 1.00 96.75 201 GLU A C 1
ATOM 1650 O O . GLU A 1 201 ? -17.314 0.854 5.900 1.00 96.75 201 GLU A O 1
ATOM 1655 N N . ILE A 1 202 ? -17.557 -0.493 4.113 1.00 95.88 202 ILE A N 1
ATOM 1656 C CA . ILE A 1 202 ? -18.264 -1.555 4.824 1.00 95.88 202 ILE A CA 1
ATOM 1657 C C . ILE A 1 202 ? -17.398 -2.107 5.961 1.00 95.88 202 ILE A C 1
ATOM 1659 O O . ILE A 1 202 ? -17.890 -2.259 7.081 1.00 95.88 202 ILE A O 1
ATOM 1663 N N . LEU A 1 203 ? -16.110 -2.366 5.712 1.00 95.25 203 LEU A N 1
ATOM 1664 C CA . LEU A 1 203 ? -15.194 -2.906 6.723 1.00 95.25 203 LEU A CA 1
ATOM 1665 C C . LEU A 1 203 ? -14.918 -1.925 7.872 1.00 95.25 203 LEU A C 1
ATOM 1667 O O . LEU A 1 203 ? -14.792 -2.349 9.024 1.00 95.25 203 LEU A O 1
ATOM 1671 N N . LEU A 1 204 ? -14.859 -0.626 7.577 1.00 95.56 204 LEU A N 1
ATOM 1672 C CA . LEU A 1 204 ? -14.654 0.443 8.557 1.00 95.56 204 LEU A CA 1
ATOM 1673 C C . LEU A 1 204 ? -15.964 0.951 9.187 1.00 95.56 204 LEU A C 1
ATOM 1675 O O . LEU A 1 204 ? -15.928 1.789 10.088 1.00 95.56 204 LEU A O 1
ATOM 1679 N N . GLY A 1 205 ? -17.125 0.462 8.742 1.00 96.00 205 GLY A N 1
ATOM 1680 C CA . GLY A 1 205 ? -18.435 0.937 9.199 1.00 96.00 205 GLY A CA 1
ATOM 1681 C C . GLY A 1 205 ? -18.752 2.376 8.772 1.00 96.00 205 GLY A C 1
ATOM 1682 O O . GLY A 1 205 ? -19.504 3.075 9.456 1.00 96.00 205 GLY A O 1
ATOM 1683 N N . LEU A 1 206 ? -18.164 2.836 7.667 1.00 95.69 206 LEU A N 1
ATOM 1684 C CA . LEU A 1 206 ? -18.406 4.150 7.083 1.00 95.69 206 LEU A CA 1
ATOM 1685 C C . LEU A 1 206 ? -19.667 4.135 6.213 1.00 95.69 206 LEU A C 1
ATOM 1687 O O . LEU A 1 206 ? -20.069 3.117 5.646 1.00 95.69 206 LEU A O 1
ATOM 1691 N N . LYS A 1 207 ? -20.306 5.300 6.120 1.00 96.44 207 LYS A N 1
ATOM 1692 C CA . LYS A 1 207 ? -21.385 5.534 5.160 1.00 96.44 207 LYS A CA 1
ATOM 1693 C C . LYS A 1 207 ? -20.774 5.988 3.832 1.00 96.44 207 LYS A C 1
ATOM 1695 O O . LYS A 1 207 ? -19.803 6.741 3.894 1.00 96.44 207 LYS A O 1
ATOM 1700 N N . PRO A 1 208 ? -21.378 5.613 2.692 1.00 95.88 208 PRO A N 1
ATOM 1701 C CA . PRO A 1 208 ? -20.983 6.175 1.411 1.00 95.88 208 PRO A CA 1
ATOM 1702 C C . PRO A 1 208 ? -21.226 7.687 1.415 1.00 95.88 208 PRO A C 1
ATOM 1704 O O . PRO A 1 208 ? -22.200 8.169 2.008 1.00 95.88 208 PRO A O 1
ATOM 1707 N N . LEU A 1 209 ? -20.340 8.433 0.769 1.00 93.38 209 LEU A N 1
ATOM 1708 C CA . LEU A 1 209 ? -20.415 9.884 0.619 1.00 93.38 209 LEU A CA 1
ATOM 1709 C C . LEU A 1 209 ? -21.447 10.294 -0.435 1.00 93.38 209 LEU A C 1
ATOM 1711 O O . LEU A 1 209 ? -22.028 11.375 -0.334 1.00 93.38 209 LEU A O 1
ATOM 1715 N N . ASN A 1 210 ? -21.685 9.450 -1.442 1.00 95.06 210 ASN A N 1
ATOM 1716 C CA . ASN A 1 210 ? -22.611 9.730 -2.540 1.00 95.06 210 ASN A CA 1
ATOM 1717 C C . ASN A 1 210 ? -23.311 8.465 -3.079 1.00 95.06 210 ASN A C 1
ATOM 1719 O O . ASN A 1 210 ? -23.081 7.344 -2.623 1.00 95.06 210 ASN A O 1
ATOM 1723 N N . SER A 1 211 ? -24.207 8.653 -4.055 1.00 95.44 211 SER A N 1
ATOM 1724 C CA . SER A 1 211 ? -24.990 7.569 -4.661 1.00 95.44 211 SER A CA 1
ATOM 1725 C C . SER A 1 211 ? -24.151 6.578 -5.463 1.00 95.44 211 SER A C 1
ATOM 1727 O O . SER A 1 211 ? -24.511 5.407 -5.512 1.00 95.44 211 SER A O 1
ATOM 1729 N N . ASN A 1 212 ? -23.054 7.017 -6.084 1.00 94.56 212 ASN A N 1
ATOM 1730 C CA . ASN A 1 212 ? -22.211 6.139 -6.897 1.00 94.56 212 ASN A CA 1
ATOM 1731 C C . ASN A 1 212 ? -21.504 5.117 -6.005 1.00 94.56 212 ASN A C 1
ATOM 1733 O O . ASN A 1 212 ? -21.560 3.924 -6.279 1.00 94.56 212 ASN A O 1
ATOM 1737 N N . GLU A 1 213 ? -20.942 5.571 -4.884 1.00 93.81 213 GLU A N 1
ATOM 1738 C CA . GLU A 1 213 ? -20.364 4.698 -3.854 1.00 93.81 213 GLU A CA 1
ATOM 1739 C C . GLU A 1 213 ? -21.421 3.763 -3.254 1.00 93.81 213 GLU A C 1
ATOM 1741 O O . GLU A 1 213 ? -21.191 2.564 -3.110 1.00 93.81 213 GLU A O 1
ATOM 1746 N N . ALA A 1 214 ? -22.620 4.280 -2.960 1.00 94.88 214 ALA A N 1
ATOM 1747 C CA . ALA A 1 214 ? -23.702 3.478 -2.392 1.00 94.88 214 ALA A CA 1
ATOM 1748 C C . ALA A 1 214 ? -24.167 2.333 -3.312 1.00 94.88 214 ALA A C 1
ATOM 1750 O O . ALA A 1 214 ? -24.612 1.300 -2.807 1.00 94.88 214 ALA A O 1
ATOM 1751 N N . MET A 1 215 ? -24.080 2.523 -4.634 1.00 96.44 215 MET A N 1
ATOM 1752 C CA . MET A 1 215 ? -24.469 1.540 -5.652 1.00 96.44 215 MET A CA 1
ATOM 1753 C C . MET A 1 215 ? -23.318 0.634 -6.108 1.00 96.44 215 MET A C 1
ATOM 1755 O O . MET A 1 215 ? -23.571 -0.337 -6.820 1.00 96.44 215 MET A O 1
ATOM 1759 N N . ALA A 1 216 ? -22.075 0.927 -5.720 1.00 97.19 216 ALA A N 1
ATOM 1760 C CA . ALA A 1 216 ? -20.923 0.124 -6.105 1.00 97.19 216 ALA A CA 1
ATOM 1761 C C . ALA A 1 216 ? -20.991 -1.287 -5.497 1.00 97.19 216 ALA A C 1
ATOM 1763 O O . ALA A 1 216 ? -21.432 -1.484 -4.359 1.00 97.19 216 ALA A O 1
ATOM 1764 N N . ALA A 1 217 ? -20.545 -2.285 -6.259 1.00 96.88 217 ALA A N 1
ATOM 1765 C CA . ALA A 1 217 ? -20.525 -3.669 -5.807 1.00 96.88 217 ALA A CA 1
ATOM 1766 C C . ALA A 1 217 ? -19.309 -3.897 -4.890 1.00 96.88 217 ALA A C 1
ATOM 1768 O O . ALA A 1 217 ? -18.181 -3.726 -5.336 1.00 96.88 217 ALA A O 1
ATOM 1769 N N . PRO A 1 218 ? -19.475 -4.292 -3.617 1.00 96.81 218 PRO A N 1
ATOM 1770 C CA . PRO A 1 218 ? -18.328 -4.603 -2.773 1.00 96.81 218 PRO A CA 1
ATOM 1771 C C . PRO A 1 218 ? -17.619 -5.875 -3.250 1.00 96.81 218 PRO A C 1
ATOM 1773 O O . PRO A 1 218 ? -18.253 -6.823 -3.716 1.00 96.81 218 PRO A O 1
ATOM 1776 N N . MET A 1 219 ? -16.305 -5.938 -3.041 1.00 97.75 219 MET A N 1
ATOM 1777 C CA . MET A 1 219 ? -15.415 -7.020 -3.469 1.00 97.75 219 MET A CA 1
ATOM 1778 C C . MET A 1 219 ? -15.546 -8.291 -2.616 1.00 97.75 219 MET A C 1
ATOM 1780 O O . MET A 1 219 ? -14.554 -8.929 -2.272 1.00 97.75 219 MET A O 1
ATOM 1784 N N . PHE A 1 220 ? -16.762 -8.696 -2.238 1.00 96.19 220 PHE A N 1
ATOM 1785 C CA . PHE A 1 220 ? -16.969 -9.840 -1.345 1.00 96.19 220 PHE A CA 1
ATOM 1786 C C . PHE A 1 220 ? -16.439 -11.163 -1.908 1.00 96.19 220 PHE A C 1
ATOM 1788 O O . PHE A 1 220 ? -16.065 -12.050 -1.138 1.00 96.19 220 PHE A O 1
ATOM 1795 N N . GLY A 1 221 ? -16.323 -11.270 -3.236 1.00 96.69 221 GLY A N 1
ATOM 1796 C CA . GLY A 1 221 ? -15.744 -12.426 -3.915 1.00 96.69 221 GLY A CA 1
ATOM 1797 C C . GLY A 1 221 ? -14.300 -12.747 -3.506 1.00 96.69 221 GLY A C 1
ATOM 1798 O O . GLY A 1 221 ? -13.889 -13.901 -3.655 1.00 96.69 221 GLY A O 1
ATOM 1799 N N . ILE A 1 222 ? -13.546 -11.795 -2.938 1.00 97.50 222 ILE A N 1
ATOM 1800 C CA . ILE A 1 222 ? -12.153 -12.018 -2.507 1.00 97.50 222 ILE A CA 1
ATOM 1801 C C . ILE A 1 222 ? -12.039 -12.755 -1.164 1.00 97.50 222 ILE A C 1
ATOM 1803 O O . ILE A 1 222 ? -10.981 -13.314 -0.871 1.00 97.50 222 ILE A O 1
ATOM 1807 N N . PHE A 1 223 ? -13.095 -12.763 -0.341 1.00 98.19 223 PHE A N 1
ATOM 1808 C CA . PHE A 1 223 ? -13.018 -13.245 1.041 1.00 98.19 223 PHE A CA 1
ATOM 1809 C C . PHE A 1 223 ? -13.332 -14.736 1.200 1.00 98.19 223 PHE A C 1
ATOM 1811 O O . PHE A 1 223 ? -14.040 -15.349 0.401 1.00 98.19 223 PHE A O 1
ATOM 1818 N N . THR A 1 224 ? -12.812 -15.314 2.279 1.00 97.50 224 THR A N 1
ATOM 1819 C CA . THR A 1 224 ? -13.068 -16.680 2.749 1.00 97.50 224 THR A CA 1
ATOM 1820 C C . THR A 1 224 ? -13.378 -16.668 4.247 1.00 97.50 224 THR A C 1
ATOM 1822 O O . THR A 1 224 ? -12.867 -15.829 4.988 1.00 97.50 224 THR A O 1
ATOM 1825 N N . ASP A 1 225 ? -14.192 -17.615 4.708 1.00 96.25 225 ASP A N 1
ATOM 1826 C CA . ASP A 1 225 ? -14.514 -17.829 6.126 1.00 96.25 225 ASP A CA 1
ATOM 1827 C C . ASP A 1 225 ? -13.445 -18.652 6.870 1.00 96.25 225 ASP A C 1
ATOM 1829 O O . ASP A 1 225 ? -13.459 -18.742 8.097 1.00 96.25 225 ASP A O 1
ATOM 1833 N N . LYS A 1 226 ? -12.490 -19.231 6.133 1.00 96.62 226 LYS A N 1
ATOM 1834 C CA . LYS A 1 226 ? -11.354 -19.994 6.666 1.00 96.62 226 LYS A CA 1
ATOM 1835 C C . LYS A 1 226 ? -10.085 -19.141 6.628 1.00 96.62 226 LYS A C 1
ATOM 1837 O O . LYS A 1 226 ? -9.445 -19.088 5.573 1.00 96.62 226 LYS A O 1
ATOM 1842 N N . PRO A 1 227 ? -9.701 -18.481 7.737 1.00 96.69 227 PRO A N 1
ATOM 1843 C CA . PRO A 1 227 ? -8.544 -17.606 7.731 1.00 96.69 227 PRO A CA 1
ATOM 1844 C C . PRO A 1 227 ? -7.237 -18.392 7.614 1.00 96.69 227 PRO A C 1
ATOM 1846 O O . PRO A 1 227 ? -7.052 -19.423 8.262 1.00 96.69 227 PRO A O 1
ATOM 1849 N N . ASN A 1 228 ? -6.285 -17.856 6.854 1.00 96.62 228 ASN A N 1
ATOM 1850 C CA . ASN A 1 228 ? -4.906 -18.325 6.831 1.00 96.62 228 ASN A CA 1
ATOM 1851 C C . ASN A 1 228 ? -3.954 -17.235 7.340 1.00 96.62 228 ASN A C 1
ATOM 1853 O O . ASN A 1 228 ? -3.560 -16.327 6.607 1.00 96.62 228 ASN A O 1
ATOM 1857 N N . ILE A 1 229 ? -3.542 -17.390 8.598 1.00 96.88 229 ILE A N 1
ATOM 1858 C CA . ILE A 1 229 ? -2.694 -16.444 9.333 1.00 96.88 229 ILE A CA 1
ATOM 1859 C C . ILE A 1 229 ? -1.194 -16.568 9.030 1.00 96.88 229 ILE A C 1
ATOM 1861 O O . ILE A 1 229 ? -0.403 -15.879 9.666 1.00 96.88 229 ILE A O 1
ATOM 1865 N N . GLN A 1 230 ? -0.777 -17.438 8.104 1.00 97.25 230 GLN A N 1
ATOM 1866 C CA . GLN A 1 230 ? 0.633 -17.560 7.736 1.00 97.25 230 GLN A CA 1
ATOM 1867 C C . GLN A 1 230 ? 1.139 -16.228 7.169 1.00 97.25 230 GLN A C 1
ATOM 1869 O O . GLN A 1 230 ? 0.500 -15.660 6.277 1.00 97.25 230 GLN A O 1
ATOM 1874 N N . SER A 1 231 ? 2.271 -15.747 7.677 1.00 96.56 231 SER A N 1
ATOM 1875 C CA . SER A 1 231 ? 2.923 -14.533 7.184 1.00 96.56 231 SER A CA 1
ATOM 1876 C C . SER A 1 231 ? 3.360 -14.685 5.724 1.00 96.56 231 SER A C 1
ATOM 1878 O O . SER A 1 231 ? 3.534 -15.796 5.216 1.00 96.56 231 SER A O 1
ATOM 1880 N N . PHE A 1 232 ? 3.489 -13.560 5.032 1.00 96.44 232 PHE A N 1
ATOM 1881 C CA . PHE A 1 232 ? 3.910 -13.496 3.642 1.00 96.44 232 PHE A CA 1
ATOM 1882 C C . PHE A 1 232 ? 5.433 -13.435 3.562 1.00 96.44 232 PHE A C 1
ATOM 1884 O O . PHE A 1 232 ? 6.056 -12.616 4.230 1.00 96.44 232 PHE A O 1
ATOM 1891 N N . THR A 1 233 ? 6.020 -14.270 2.710 1.00 95.94 233 THR A N 1
ATOM 1892 C CA . THR A 1 233 ? 7.437 -14.189 2.348 1.00 95.94 233 THR A CA 1
ATOM 1893 C C . THR A 1 233 ? 7.526 -13.695 0.906 1.00 95.94 233 THR A C 1
ATOM 1895 O O . THR A 1 233 ? 6.950 -14.345 0.028 1.00 95.94 233 THR A O 1
ATOM 1898 N N . PRO A 1 234 ? 8.210 -12.568 0.639 1.00 94.62 234 PRO A N 1
ATOM 1899 C CA . PRO A 1 234 ? 8.324 -12.030 -0.708 1.00 94.62 234 PRO A CA 1
ATOM 1900 C C . PRO A 1 234 ? 9.123 -12.969 -1.613 1.00 94.62 234 PRO A C 1
ATOM 1902 O O . PRO A 1 234 ? 10.011 -13.704 -1.170 1.00 94.62 234 PRO A O 1
ATOM 1905 N N . ALA A 1 235 ? 8.817 -12.925 -2.909 1.00 92.81 235 ALA A N 1
ATOM 1906 C CA . ALA A 1 235 ? 9.625 -13.597 -3.915 1.00 92.81 235 ALA A CA 1
ATOM 1907 C C . ALA A 1 235 ? 11.037 -12.986 -3.980 1.00 92.81 235 ALA A C 1
ATOM 1909 O O . ALA A 1 235 ? 11.311 -11.899 -3.464 1.00 92.81 235 ALA A O 1
ATOM 1910 N N . ARG A 1 236 ? 11.961 -13.687 -4.646 1.00 95.69 236 ARG A N 1
ATOM 1911 C CA . ARG A 1 236 ? 13.282 -13.127 -4.945 1.00 95.69 236 ARG A CA 1
ATOM 1912 C C . ARG A 1 236 ? 13.108 -11.864 -5.794 1.00 95.69 236 ARG A C 1
ATOM 1914 O O . ARG A 1 236 ? 12.511 -11.936 -6.863 1.00 95.69 236 ARG A O 1
ATOM 1921 N N . ILE A 1 237 ? 13.696 -10.751 -5.346 1.00 96.50 237 ILE A N 1
ATOM 1922 C CA . ILE A 1 237 ? 13.684 -9.492 -6.100 1.00 96.50 237 ILE A CA 1
ATOM 1923 C C . ILE A 1 237 ? 14.266 -9.683 -7.505 1.00 96.50 237 ILE A C 1
ATOM 1925 O O . ILE A 1 237 ? 15.236 -10.427 -7.696 1.00 96.50 237 ILE A O 1
ATOM 1929 N N . SER A 1 238 ? 13.694 -8.973 -8.475 1.00 97.25 238 SER A N 1
ATOM 1930 C CA . SER A 1 238 ? 14.124 -9.026 -9.872 1.00 97.25 238 SER A CA 1
ATOM 1931 C C . SER A 1 238 ? 15.615 -8.716 -10.031 1.00 97.25 238 SER A C 1
ATOM 1933 O O . SER A 1 238 ? 16.176 -7.822 -9.393 1.00 97.25 238 SER A O 1
ATOM 1935 N N . GLU A 1 239 ? 16.276 -9.430 -10.940 1.00 97.00 239 GLU A N 1
ATOM 1936 C CA . GLU A 1 239 ? 17.677 -9.169 -11.282 1.00 97.00 239 GLU A CA 1
ATOM 1937 C C . GLU A 1 239 ? 17.857 -7.811 -11.969 1.00 97.00 239 GLU A C 1
ATOM 1939 O O . GLU A 1 239 ? 18.944 -7.244 -11.897 1.00 97.00 239 GLU A O 1
ATOM 1944 N N . ARG A 1 240 ? 16.781 -7.261 -12.550 1.00 96.44 240 ARG A N 1
ATOM 1945 C CA . ARG A 1 240 ? 16.768 -5.960 -13.229 1.00 96.44 240 ARG A CA 1
ATOM 1946 C C . ARG A 1 240 ? 16.693 -4.761 -12.288 1.00 96.44 240 ARG A C 1
ATOM 1948 O O . ARG A 1 240 ? 16.778 -3.644 -12.776 1.00 96.44 240 ARG A O 1
ATOM 1955 N N . ILE A 1 241 ? 16.538 -4.954 -10.976 1.00 97.06 241 ILE A N 1
ATOM 1956 C CA . ILE A 1 241 ? 16.554 -3.838 -10.021 1.00 97.06 241 ILE A CA 1
ATOM 1957 C C . ILE A 1 241 ? 17.889 -3.075 -10.103 1.00 97.06 241 ILE A C 1
ATOM 1959 O O . ILE A 1 241 ? 18.955 -3.688 -10.208 1.00 97.06 241 ILE A O 1
ATOM 1963 N N . ALA A 1 242 ? 17.838 -1.742 -10.052 1.00 96.00 242 ALA A N 1
ATOM 1964 C CA . ALA A 1 242 ? 19.036 -0.905 -10.070 1.00 96.00 242 ALA A CA 1
ATOM 1965 C C . ALA A 1 242 ? 19.912 -1.144 -8.825 1.00 96.00 242 ALA A C 1
ATOM 1967 O O . ALA A 1 242 ? 19.399 -1.423 -7.741 1.00 96.00 242 ALA A O 1
ATOM 1968 N N . ASP A 1 243 ? 21.234 -0.989 -8.946 1.00 95.38 243 ASP A N 1
ATOM 1969 C CA . ASP A 1 243 ? 22.172 -1.297 -7.852 1.00 95.38 243 ASP A CA 1
ATOM 1970 C C . ASP A 1 243 ? 21.911 -0.478 -6.582 1.00 95.38 243 ASP A C 1
ATOM 1972 O O . ASP A 1 243 ? 21.936 -1.016 -5.474 1.00 95.38 243 ASP A O 1
ATOM 1976 N N . ALA A 1 244 ? 21.589 0.809 -6.740 1.00 95.88 244 ALA A N 1
ATOM 1977 C CA . ALA A 1 244 ? 21.230 1.670 -5.617 1.00 95.88 244 ALA A CA 1
ATOM 1978 C C . ALA A 1 244 ? 19.965 1.170 -4.896 1.00 95.88 244 ALA A C 1
ATOM 1980 O O . ALA A 1 244 ? 19.901 1.187 -3.669 1.00 95.88 244 ALA A O 1
ATOM 1981 N N . ASP A 1 245 ? 18.976 0.671 -5.640 1.00 97.62 245 ASP A N 1
ATOM 1982 C CA . ASP A 1 245 ? 17.741 0.126 -5.073 1.00 97.62 245 ASP A CA 1
ATOM 1983 C C . ASP A 1 245 ? 17.934 -1.261 -4.469 1.00 97.62 245 ASP A C 1
ATOM 1985 O O . ASP A 1 245 ? 17.323 -1.584 -3.453 1.00 97.62 245 ASP A O 1
ATOM 1989 N N . ARG A 1 246 ? 18.853 -2.061 -5.013 1.00 97.31 246 ARG A N 1
ATOM 1990 C CA . ARG A 1 246 ? 19.264 -3.318 -4.387 1.00 97.31 246 ARG A CA 1
ATOM 1991 C C . ARG A 1 246 ? 19.813 -3.074 -2.985 1.00 97.31 246 ARG A C 1
ATOM 1993 O O . ARG A 1 246 ? 19.479 -3.816 -2.066 1.00 97.31 246 ARG A O 1
ATOM 2000 N N . GLU A 1 247 ? 20.633 -2.041 -2.818 1.00 96.88 247 GLU A N 1
ATOM 2001 C CA . GLU A 1 247 ? 21.162 -1.659 -1.511 1.00 96.88 247 GLU A CA 1
ATOM 2002 C C . GLU A 1 247 ? 20.064 -1.113 -0.587 1.00 96.88 247 GLU A C 1
ATOM 2004 O O . GLU A 1 247 ? 19.941 -1.582 0.545 1.00 96.88 247 GLU A O 1
ATOM 2009 N N . ARG A 1 248 ? 19.185 -0.225 -1.079 1.00 97.75 248 ARG A N 1
ATOM 2010 C CA . ARG A 1 248 ? 18.011 0.243 -0.311 1.00 97.75 248 ARG A CA 1
ATOM 2011 C C . ARG A 1 248 ? 17.149 -0.920 0.188 1.00 97.75 248 ARG A C 1
ATOM 2013 O O . ARG A 1 248 ? 16.764 -0.942 1.355 1.00 97.75 248 ARG A O 1
ATOM 2020 N N . TYR A 1 249 ? 16.878 -1.909 -0.664 1.00 97.38 249 TYR A N 1
ATOM 2021 C CA . TYR A 1 249 ? 16.071 -3.076 -0.306 1.00 97.38 249 TYR A CA 1
ATOM 2022 C C . TYR A 1 249 ? 16.712 -3.918 0.803 1.00 97.38 249 TYR A C 1
ATOM 2024 O O . TYR A 1 249 ? 16.000 -4.415 1.677 1.00 97.38 249 TYR A O 1
ATOM 2032 N N . ARG A 1 250 ? 18.045 -4.071 0.796 1.00 95.38 250 ARG A N 1
ATOM 2033 C CA . ARG A 1 250 ? 18.773 -4.754 1.881 1.00 95.38 250 ARG A CA 1
ATOM 2034 C C . ARG A 1 250 ? 18.660 -3.984 3.194 1.00 95.38 250 ARG A C 1
ATOM 2036 O O . ARG A 1 250 ? 18.415 -4.595 4.228 1.00 95.38 250 ARG A O 1
ATOM 2043 N N . GLN A 1 251 ? 18.806 -2.661 3.145 1.00 95.06 251 GLN A N 1
ATOM 2044 C CA . GLN A 1 251 ? 18.764 -1.792 4.326 1.00 95.06 251 GLN A CA 1
ATOM 2045 C C . GLN A 1 251 ? 17.390 -1.745 5.001 1.00 95.06 251 GLN A C 1
ATOM 2047 O O . GLN A 1 251 ? 17.320 -1.514 6.204 1.00 95.06 251 GLN A O 1
ATOM 2052 N N . LEU A 1 252 ? 16.306 -1.978 4.254 1.00 93.50 252 LEU A N 1
ATOM 2053 C CA . LEU A 1 252 ? 14.960 -2.073 4.825 1.00 93.50 252 LEU A CA 1
ATOM 2054 C C . LEU A 1 252 ? 14.812 -3.239 5.810 1.00 93.50 252 LEU A C 1
ATOM 2056 O O . LEU A 1 252 ? 13.988 -3.143 6.723 1.00 93.50 252 LEU A O 1
ATOM 2060 N N . GLY A 1 253 ? 15.590 -4.314 5.621 1.00 86.44 253 GLY A N 1
ATOM 2061 C CA . GLY A 1 253 ? 15.453 -5.565 6.365 1.00 86.44 253 GLY A CA 1
ATOM 2062 C C . GLY A 1 253 ? 14.053 -6.190 6.238 1.00 86.44 253 GLY A C 1
ATOM 2063 O O . GLY A 1 253 ? 13.149 -5.577 5.664 1.00 86.44 253 GLY A O 1
ATOM 2064 N N . PRO A 1 254 ? 13.841 -7.425 6.719 1.00 74.88 254 PRO A N 1
ATOM 2065 C CA . PRO A 1 254 ? 12.487 -7.920 6.991 1.00 74.88 254 PRO A CA 1
ATOM 2066 C C . PRO A 1 254 ? 11.718 -6.940 7.893 1.00 74.88 254 PRO A C 1
ATOM 2068 O O . PRO A 1 254 ? 12.323 -6.362 8.826 1.00 74.88 254 PRO A O 1
#

Radius of gyration: 21.07 Å; chains: 1; bounding box: 47×53×62 Å

Sequence (254 aa):
MIAARNSINWRDLMPRRLIRAMGHTNCLAIRVSPSRLSHFLTGDYTFAIVLKRDDRLRRRFADYLYHYPFSFRSWDLKYSDLDRVREWKKDFETQLRLGHVAQLSYIWLPNDHTDGATKKILDAYQFMAQNDAAVGRVIETISHSPIWKESLILMEEDDAQNGPDHVDATRTIAFAAGPYVKRGALVGDRYDQLSMLRTIEILLGLKPLNSNEAMAAPMFGIFTDKPNIQSFTPARISERIADADRERYRQLGP

pLDDT: mean 86.28, std 20.89, range [26.09, 98.5]

Foldseek 3Di:
DKAFDDPDDPVVPDDPPPPPPVPDDPDPDPPCPLQNVCCVVPVGCVRVVCLVVDVVVVVVVVLVVLQDQPLQDDDDLLDFLLVNLLSVLVSQVVCLVVVHHDSDDDDDGCLCLPPPCDPPRHHNVQSVLRSLLSVLLVQQSLLPGPRQQRMKDKDWDPFLHCDDDPPDSGDTDIDIDGQFFDPPDDDPDDADPLLDVLQSCVSVVHDDPDDVSVPHHHPCVGGDPGTDSHGDDRDDRDPRHDPVSVVSSVVSPD